Protein AF-N9M391-F1 (afdb_monomer_lite)

Sequence (349 aa):
MSNKEVAAITLYEISKCGLFKFNDSSSPVLGNTEVFLDQLLKWAKNPKRNLIDTCTYEIEDDELGERTFCYDIIKHPQTRNFLVVTWNETSSLEGKLASITGNVPVGQAKIKTKGKGKDEIIGYPSYFYIMPAENILATVTFGKTSNGTRNLKCYFKEFISKYTTYACYEKNTDTQTNELKGYKENKRSTDQPINLRAIFNFNIVRSSHQIDKLIANFKKINSVVKHNKLSVTETLKLGWPSKLSASIFDKQKPKVDGNVKFTFEYPYTPASAKELKNIIDDWEANYTGSMWDNIGFKLKGDSNTIWLNEMNARNKFDLYLDRDKQNVIDPVALFSELERISQNILSLK

Radius of gyration: 23.8 Å; chains: 1; bounding box: 62×60×68 Å

Foldseek 3Di:
DFDKFKKKKFKWFFPDFEWAAPVDRPDHPDDADLQLLVLLQCQQQPQVDWQLNQFLDDAPPPDPAWTKTFQAKDADPPQRKIKTKIWTADPDPPDQFWWWQRGHGRQPIDTARDDDDPRIGGGDMWIWIARRVRSMIMTIDGPPDDNCPVVCQVSSQSCNVDVGPFWDWDQDPVVRDTDTQAGDPDPPDPDGHDHTGGHTDIGFAFFPVVLVVCLVQLQQWFKKKFKAKDDPPDDDPPDDDPPPPDPDPDDDDDDDPDTDIDIDMDTDGDPHSVSSVVVLVVLVVVPPVDPRGWMWTDGHPDPDTHTRSVRGLMDMDIARFDQDPNRDTNSVSVNVRCVVCVVVSVNRD

Secondary structure (DSSP, 8-state):
-PEEEEEEEEEEEEEEEEEE-SS--SS-SB--HHHHHHHHHHHHT-TT-BGGGG--S---TTS----EEEEEEEE-TTT--EEEEEEEE----SSTT-EEESSSBTT---EESS--STTEEEEEEEEEEEETTTTEEEEEEETT----HHHHHHHHHHHHHHTSTTEEEEE-TTT-PEEEEEE-S-TT-SSPPB--EEEEEEEEPB-HHHHHHHHHTGGGEEEEEEEEEE-TT--------TTSSSSS--S------S-EEEEEEEE---SSHHHHHHHHHHHHHH--S-TTSEEEEEETT--SEEEGGG-BSEEEEEEEE-B-TTSPBPHHHHHHHHHHTHHHHHTT-

Structure (mmCIF, N/CA/C/O backbone):
data_AF-N9M391-F1
#
_entry.id   AF-N9M391-F1
#
loop_
_atom_site.group_PDB
_atom_site.id
_atom_site.type_symbol
_atom_site.label_atom_id
_atom_site.label_alt_id
_atom_site.label_comp_id
_atom_site.label_asym_id
_atom_site.label_entity_id
_atom_site.label_seq_id
_atom_site.pdbx_PDB_ins_code
_atom_site.Cartn_x
_atom_site.Cartn_y
_atom_site.Cartn_z
_atom_site.occupancy
_atom_site.B_iso_or_equiv
_atom_site.auth_seq_id
_atom_site.auth_comp_id
_atom_site.auth_asym_id
_atom_site.auth_atom_id
_atom_site.pdbx_PDB_model_num
ATOM 1 N N . MET A 1 1 ? -14.575 -27.379 -8.794 1.00 50.22 1 MET A N 1
ATOM 2 C CA . MET A 1 1 ? -13.454 -27.359 -9.755 1.00 50.22 1 MET A CA 1
ATOM 3 C C . MET A 1 1 ? -13.067 -25.906 -9.861 1.00 50.22 1 MET A C 1
ATOM 5 O O . MET A 1 1 ? -13.913 -25.148 -10.309 1.00 50.22 1 MET A O 1
ATOM 9 N N . SER A 1 2 ? -11.882 -25.539 -9.372 1.00 59.22 2 SER A N 1
ATOM 10 C CA . SER A 1 2 ? -11.400 -24.160 -9.404 1.00 59.22 2 SER A CA 1
ATOM 11 C C . SER A 1 2 ? -11.239 -23.683 -10.844 1.00 59.22 2 SER A C 1
ATOM 13 O O . SER A 1 2 ? -10.658 -24.387 -11.674 1.00 59.22 2 SER A O 1
ATOM 15 N N . ASN A 1 3 ? -11.761 -22.497 -11.154 1.00 74.25 3 ASN A N 1
ATOM 16 C CA . ASN A 1 3 ? -11.570 -21.885 -12.464 1.00 74.25 3 ASN A CA 1
ATOM 17 C C . ASN A 1 3 ? -10.228 -21.148 -12.535 1.00 74.25 3 ASN A C 1
ATOM 19 O O . ASN A 1 3 ? -9.696 -20.646 -11.546 1.00 74.25 3 ASN A O 1
ATOM 23 N N . LYS A 1 4 ? -9.660 -21.100 -13.738 1.00 83.44 4 LYS A N 1
ATOM 24 C CA . LYS A 1 4 ? -8.416 -20.383 -14.005 1.00 83.44 4 LYS A CA 1
ATOM 25 C C . LYS A 1 4 ? -8.719 -18.898 -14.218 1.00 83.44 4 LYS A C 1
ATOM 27 O O . LYS A 1 4 ? -9.367 -18.538 -15.197 1.00 83.44 4 LYS A O 1
ATOM 32 N N . GLU A 1 5 ? -8.211 -18.049 -13.337 1.00 87.69 5 GLU A N 1
ATOM 33 C CA . GLU A 1 5 ? -8.327 -16.592 -13.397 1.00 87.69 5 GLU A CA 1
ATOM 34 C C . GLU A 1 5 ? -6.960 -15.964 -13.681 1.00 87.69 5 GLU A C 1
ATOM 36 O O . GLU A 1 5 ? -5.956 -16.325 -13.071 1.00 87.69 5 GLU A O 1
ATOM 41 N N . VAL A 1 6 ? -6.911 -14.996 -14.596 1.00 90.50 6 VAL A N 1
ATOM 42 C CA . VAL A 1 6 ? -5.667 -14.284 -14.919 1.00 90.50 6 VAL A CA 1
ATOM 43 C C . VAL A 1 6 ? -5.614 -12.983 -14.127 1.00 90.50 6 VAL A C 1
ATOM 45 O O . VAL A 1 6 ? -6.373 -12.049 -14.401 1.00 90.50 6 VAL A O 1
ATOM 48 N N . ALA A 1 7 ? -4.686 -12.905 -13.177 1.00 92.88 7 ALA A N 1
ATOM 49 C CA . ALA A 1 7 ? -4.445 -11.722 -12.364 1.00 92.88 7 ALA A CA 1
ATOM 50 C C . ALA A 1 7 ? -3.234 -10.941 -12.883 1.00 92.88 7 ALA A C 1
ATOM 52 O O . ALA A 1 7 ? -2.170 -11.515 -13.108 1.00 92.88 7 ALA A O 1
ATOM 53 N N . ALA A 1 8 ? -3.360 -9.624 -13.039 1.00 93.69 8 ALA A N 1
ATOM 54 C CA . ALA A 1 8 ? -2.207 -8.754 -13.235 1.00 93.69 8 ALA A CA 1
ATOM 55 C C . ALA A 1 8 ? -1.685 -8.293 -11.870 1.00 93.69 8 ALA A C 1
ATOM 57 O O . ALA A 1 8 ? -2.391 -7.612 -11.127 1.00 93.69 8 ALA A O 1
ATOM 58 N N . ILE A 1 9 ? -0.437 -8.644 -11.565 1.00 95.56 9 ILE A N 1
ATOM 59 C CA . ILE A 1 9 ? 0.229 -8.297 -10.310 1.00 95.56 9 ILE A CA 1
ATOM 60 C C . ILE A 1 9 ? 1.304 -7.256 -10.600 1.00 95.56 9 ILE A C 1
ATOM 62 O O . ILE A 1 9 ? 2.122 -7.458 -11.494 1.00 95.56 9 ILE A O 1
ATOM 66 N N . THR A 1 10 ? 1.278 -6.136 -9.874 1.00 94.44 10 THR A N 1
ATOM 67 C CA . THR A 1 10 ? 2.277 -5.052 -9.977 1.00 94.44 10 THR A CA 1
ATOM 68 C C . THR A 1 10 ? 2.906 -4.804 -8.617 1.00 94.44 10 THR A C 1
ATOM 70 O O . THR A 1 10 ? 2.166 -4.624 -7.647 1.00 94.44 10 THR A O 1
ATOM 73 N N . LEU A 1 11 ? 4.238 -4.778 -8.562 1.00 95.75 11 LEU A N 1
ATOM 74 C CA . LEU A 1 11 ? 4.997 -4.551 -7.340 1.00 95.75 11 LEU A CA 1
ATOM 75 C C . LEU A 1 11 ? 5.277 -3.077 -7.071 1.00 95.75 11 LEU A C 1
ATOM 77 O O . LEU A 1 11 ? 5.613 -2.293 -7.960 1.00 95.75 11 LEU A O 1
ATOM 81 N N . TYR A 1 12 ? 5.213 -2.754 -5.790 1.00 95.19 12 TYR A N 1
ATOM 82 C CA . TYR A 1 12 ? 5.588 -1.489 -5.203 1.00 95.19 12 TYR A CA 1
ATOM 83 C C . TYR A 1 12 ? 6.479 -1.753 -3.989 1.00 95.19 12 TYR A C 1
ATOM 85 O O . TYR A 1 12 ? 6.237 -2.682 -3.222 1.00 95.19 12 TYR A O 1
ATOM 93 N N . GLU A 1 13 ? 7.494 -0.924 -3.800 1.00 95.38 13 GLU A N 1
ATOM 94 C CA . GLU A 1 13 ? 8.330 -0.916 -2.608 1.00 95.38 13 GLU A CA 1
ATOM 95 C C . GLU A 1 13 ? 7.786 0.130 -1.640 1.00 95.38 13 GLU A C 1
ATOM 97 O O . GLU A 1 13 ? 7.583 1.291 -2.005 1.00 95.38 13 GLU A O 1
ATOM 102 N N . ILE A 1 14 ? 7.535 -0.281 -0.402 1.00 96.94 14 ILE A N 1
ATOM 103 C CA . ILE A 1 14 ? 7.094 0.579 0.690 1.00 96.94 14 ILE A CA 1
ATOM 104 C C . ILE A 1 14 ? 8.308 1.366 1.174 1.00 96.94 14 ILE A C 1
ATOM 106 O O . ILE A 1 14 ? 9.059 0.929 2.040 1.00 96.94 14 ILE A O 1
ATOM 110 N N . SER A 1 15 ? 8.496 2.552 0.602 1.00 94.19 15 SER A N 1
ATOM 111 C CA . SER A 1 15 ? 9.646 3.401 0.897 1.00 94.19 15 SER A CA 1
ATOM 112 C C . SER A 1 15 ? 9.568 4.061 2.273 1.00 94.19 15 SER A C 1
ATOM 114 O O . SER A 1 15 ? 10.607 4.316 2.877 1.00 94.19 15 SER A O 1
ATOM 116 N N . LYS A 1 16 ? 8.361 4.356 2.785 1.00 95.88 16 LYS A N 1
ATOM 117 C CA . LYS A 1 16 ? 8.151 4.888 4.147 1.00 95.88 16 LYS A CA 1
ATOM 118 C C . LYS A 1 16 ? 6.813 4.431 4.719 1.00 95.88 16 LYS A C 1
ATOM 120 O O . LYS A 1 16 ? 5.780 4.637 4.089 1.00 95.88 16 LYS A O 1
ATOM 125 N N . CYS A 1 17 ? 6.809 3.913 5.944 1.00 97.75 17 CYS A N 1
ATOM 126 C CA . CYS A 1 17 ? 5.591 3.633 6.706 1.00 97.75 17 CYS A CA 1
ATOM 127 C C . CYS A 1 17 ? 5.854 3.864 8.195 1.00 97.75 17 CYS A C 1
ATOM 129 O O . CYS A 1 17 ? 6.718 3.204 8.768 1.00 97.75 17 CYS A O 1
ATOM 131 N N . GLY A 1 18 ? 5.160 4.817 8.817 1.00 97.44 18 GLY A N 1
ATOM 132 C CA . GLY A 1 18 ? 5.572 5.282 10.139 1.00 97.44 18 GLY A CA 1
ATOM 133 C C . GLY A 1 18 ? 4.912 6.561 10.633 1.00 97.44 18 GLY A C 1
ATOM 134 O O . GLY A 1 18 ? 4.315 7.312 9.858 1.00 97.44 18 GLY A O 1
ATOM 135 N N . LEU A 1 19 ? 5.124 6.850 11.916 1.00 97.88 19 LEU A N 1
ATOM 136 C CA . LEU A 1 19 ? 4.993 8.191 12.480 1.00 97.88 19 LEU A CA 1
ATOM 137 C C . LEU A 1 19 ? 6.377 8.843 12.548 1.00 97.88 19 LEU A C 1
ATOM 139 O O . LEU A 1 19 ? 7.275 8.346 13.225 1.00 97.88 19 LEU A O 1
ATOM 143 N N . PHE A 1 20 ? 6.550 9.955 11.844 1.00 97.38 20 PHE A N 1
ATOM 144 C CA . PHE A 1 20 ? 7.831 10.638 11.664 1.00 97.38 20 PHE A CA 1
ATOM 145 C C . PHE A 1 20 ? 7.818 12.018 12.312 1.00 97.38 20 PHE A C 1
ATOM 147 O O . PHE A 1 20 ? 6.759 12.615 12.509 1.00 97.38 20 PHE A O 1
ATOM 154 N N . LYS A 1 21 ? 9.002 12.573 12.578 1.00 95.31 21 LYS A N 1
ATOM 155 C CA . LYS A 1 21 ? 9.116 13.993 12.924 1.00 95.31 21 LYS A CA 1
ATOM 156 C C . LYS A 1 21 ? 8.738 14.846 11.706 1.00 95.31 21 LYS A C 1
ATOM 158 O O . LYS A 1 21 ? 8.865 14.426 10.555 1.00 95.31 21 LYS A O 1
ATOM 163 N N . PHE A 1 22 ? 8.284 16.074 11.943 1.00 88.75 22 PHE A N 1
ATOM 164 C CA . PHE A 1 22 ? 7.938 16.992 10.850 1.00 88.75 22 PHE A CA 1
ATOM 165 C C . PHE A 1 22 ? 9.159 17.377 10.004 1.00 88.75 22 PHE A C 1
ATOM 167 O O . PHE A 1 22 ? 9.073 17.380 8.777 1.00 88.75 22 PHE A O 1
ATOM 174 N N . ASN A 1 23 ? 10.299 17.603 10.661 1.00 88.38 23 ASN A N 1
ATOM 175 C CA . ASN A 1 23 ? 11.538 18.068 10.027 1.00 88.38 23 ASN A CA 1
ATOM 176 C C . ASN A 1 23 ? 12.517 16.935 9.680 1.00 88.38 23 ASN A C 1
ATOM 178 O O . ASN A 1 23 ? 13.577 17.197 9.125 1.00 88.38 23 ASN A O 1
ATOM 182 N N . ASP A 1 24 ? 12.185 15.687 10.015 1.00 89.94 24 ASP A N 1
ATOM 183 C CA . ASP A 1 24 ? 13.035 14.531 9.741 1.00 89.94 24 ASP A CA 1
ATOM 184 C C . ASP A 1 24 ? 12.171 13.332 9.360 1.00 89.94 24 ASP A C 1
ATOM 186 O O . ASP A 1 24 ? 11.269 12.914 10.084 1.00 89.94 24 ASP A O 1
ATOM 190 N N . SER A 1 25 ? 12.427 12.798 8.172 1.00 87.94 25 SER A N 1
ATOM 191 C CA . SER A 1 25 ? 11.729 11.631 7.638 1.00 87.94 25 SER A CA 1
ATOM 192 C C . SER A 1 25 ? 12.700 10.556 7.164 1.00 87.94 25 SER A C 1
ATOM 194 O O . SER A 1 25 ? 12.378 9.825 6.225 1.00 87.94 25 SER A O 1
ATOM 196 N N . SER A 1 26 ? 13.892 10.509 7.765 1.00 88.88 26 SER A N 1
ATOM 197 C CA . SER A 1 26 ? 14.897 9.466 7.550 1.00 88.88 26 SER A CA 1
ATOM 198 C C . SER A 1 26 ? 14.449 8.126 8.138 1.00 88.88 26 SER A C 1
ATOM 200 O O . SER A 1 26 ? 14.541 7.103 7.469 1.00 88.88 26 SER A O 1
ATOM 202 N N . SER A 1 27 ? 13.892 8.143 9.351 1.00 92.81 27 SER A N 1
ATOM 203 C CA . SER A 1 27 ? 13.416 6.957 10.066 1.00 92.81 27 SER A CA 1
ATOM 204 C C . SER A 1 27 ? 12.153 7.257 10.882 1.00 92.81 27 SER A C 1
ATOM 206 O O . SER A 1 27 ? 11.969 8.390 11.344 1.00 92.81 27 SER A O 1
ATOM 208 N N . PRO A 1 28 ? 11.234 6.283 11.018 1.00 96.19 28 PRO A N 1
ATOM 209 C CA . PRO A 1 28 ? 10.038 6.467 11.824 1.00 96.19 28 PRO A CA 1
ATOM 210 C C . PRO A 1 28 ? 10.402 6.495 13.309 1.00 96.19 28 PRO A C 1
ATOM 212 O O . PRO A 1 28 ? 11.216 5.705 13.775 1.00 96.19 28 PRO A O 1
ATOM 215 N N . VAL A 1 29 ? 9.764 7.393 14.056 1.00 96.50 29 VAL A N 1
ATOM 216 C CA . VAL A 1 29 ? 9.872 7.436 15.520 1.00 96.50 29 VAL A CA 1
ATOM 217 C C . VAL A 1 29 ? 9.021 6.333 16.140 1.00 96.50 29 VAL A C 1
ATOM 219 O O . VAL A 1 29 ? 9.455 5.703 17.094 1.00 96.50 29 VAL A O 1
ATOM 222 N N . LEU A 1 30 ? 7.817 6.099 15.601 1.00 96.50 30 LEU A N 1
ATOM 223 C CA . LEU A 1 30 ? 6.899 5.069 16.089 1.00 96.50 30 LEU A CA 1
ATOM 224 C C . LEU A 1 30 ? 6.318 4.241 14.944 1.00 96.50 30 LEU A C 1
ATOM 226 O O . LEU A 1 30 ? 5.858 4.779 13.930 1.00 96.50 30 LEU A O 1
ATOM 230 N N . GLY A 1 31 ? 6.255 2.933 15.189 1.00 96.31 31 GLY A N 1
ATOM 231 C CA . GLY A 1 31 ? 5.634 1.949 14.314 1.00 96.31 31 GLY A CA 1
ATOM 232 C C . GLY A 1 31 ? 6.388 1.697 13.008 1.00 96.31 31 GLY A C 1
ATOM 233 O O . GLY A 1 31 ? 7.324 2.395 12.629 1.00 96.31 31 GLY A O 1
ATOM 234 N N . ASN A 1 32 ? 5.943 0.659 12.315 1.00 96.75 32 ASN A N 1
ATOM 235 C CA . ASN A 1 32 ? 6.395 0.263 10.989 1.00 96.75 32 ASN A CA 1
ATOM 236 C C . ASN A 1 32 ? 5.214 -0.378 10.238 1.00 96.75 32 ASN A C 1
ATOM 238 O O . ASN A 1 32 ? 4.1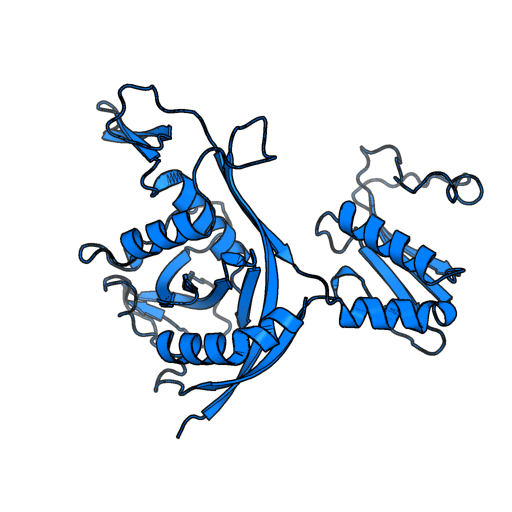01 -0.450 10.771 1.00 96.75 32 ASN A O 1
ATOM 242 N N . THR A 1 33 ? 5.447 -0.848 9.013 1.00 97.88 33 THR A N 1
ATOM 243 C CA . THR A 1 33 ? 4.420 -1.485 8.175 1.00 97.88 33 THR A CA 1
ATOM 244 C C . THR A 1 33 ? 3.687 -2.621 8.891 1.00 97.88 33 THR A C 1
ATOM 246 O O . THR A 1 33 ? 2.460 -2.589 8.965 1.00 97.88 33 THR A O 1
ATOM 249 N N . GLU A 1 34 ? 4.403 -3.601 9.456 1.00 97.81 34 GLU A N 1
ATOM 250 C CA . GLU A 1 34 ? 3.765 -4.753 10.109 1.00 97.81 34 GLU A CA 1
ATOM 251 C C . GLU A 1 34 ? 2.938 -4.321 11.326 1.00 97.81 34 GLU A C 1
ATOM 253 O O . GLU A 1 34 ? 1.788 -4.736 11.470 1.00 97.81 34 GLU A O 1
ATOM 258 N N . VAL A 1 35 ? 3.492 -3.447 12.172 1.00 97.75 35 VAL A N 1
ATOM 259 C CA . VAL A 1 35 ? 2.820 -2.957 13.382 1.00 97.75 35 VAL A CA 1
ATOM 260 C C . VAL A 1 35 ? 1.507 -2.259 13.035 1.00 97.75 35 VAL A C 1
ATOM 262 O O . VAL A 1 35 ? 0.486 -2.519 13.674 1.00 97.75 35 VAL A O 1
ATOM 265 N N . PHE A 1 36 ? 1.498 -1.389 12.022 1.00 98.50 36 PHE A N 1
ATOM 266 C CA . PHE A 1 36 ? 0.272 -0.692 11.633 1.00 98.50 36 PHE A CA 1
ATOM 267 C C . PHE A 1 36 ? -0.732 -1.601 10.929 1.00 98.50 36 PHE A C 1
ATOM 269 O O . PHE A 1 36 ? -1.930 -1.410 11.126 1.00 98.50 36 PHE A O 1
ATOM 276 N N . LEU A 1 37 ? -0.290 -2.617 10.183 1.00 98.56 37 LEU A N 1
ATOM 277 C CA . LEU A 1 37 ? -1.195 -3.625 9.623 1.00 98.56 37 LEU A CA 1
ATOM 278 C C . LEU A 1 37 ? -1.830 -4.495 10.715 1.00 98.56 37 LEU A C 1
ATOM 280 O O . LEU A 1 37 ? -3.025 -4.775 10.651 1.00 98.56 37 LEU A O 1
ATOM 284 N N . ASP A 1 38 ? -1.082 -4.854 11.761 1.00 98.44 38 ASP A N 1
ATOM 285 C CA . ASP A 1 38 ? -1.629 -5.559 12.927 1.00 98.44 38 ASP A CA 1
ATOM 286 C C . ASP A 1 38 ? -2.659 -4.712 13.681 1.00 98.44 38 ASP A C 1
ATOM 288 O O . ASP A 1 38 ? -3.693 -5.220 14.126 1.00 98.44 38 ASP A O 1
ATOM 292 N N . GLN A 1 39 ? -2.399 -3.411 13.824 1.00 98.19 39 GLN A N 1
ATOM 293 C CA . GLN A 1 39 ? -3.364 -2.486 14.414 1.00 98.19 39 GLN A CA 1
ATOM 294 C C . GLN A 1 39 ? -4.597 -2.312 13.522 1.00 98.19 39 GLN A C 1
ATOM 296 O O . GLN A 1 39 ? -5.711 -2.333 14.045 1.00 98.19 39 GLN A O 1
ATOM 301 N N . LEU A 1 40 ? -4.422 -2.197 12.200 1.00 98.50 40 LEU A N 1
ATOM 302 C CA . LEU A 1 40 ? -5.522 -2.101 11.238 1.00 98.50 40 LEU A CA 1
ATOM 303 C C . LEU A 1 40 ? -6.401 -3.348 11.289 1.00 98.50 40 LEU A C 1
ATOM 305 O O . LEU A 1 40 ? -7.617 -3.221 11.390 1.00 98.50 40 LEU A O 1
ATOM 309 N N . LEU A 1 41 ? -5.795 -4.539 11.302 1.00 98.25 41 LEU A N 1
ATOM 310 C CA . LEU A 1 41 ? -6.500 -5.813 11.424 1.00 98.25 41 LEU A CA 1
ATOM 311 C C . LEU A 1 41 ? -7.379 -5.835 12.678 1.00 98.25 41 LEU A C 1
ATOM 313 O O . LEU A 1 41 ? -8.577 -6.098 12.588 1.00 98.25 41 LEU A O 1
ATOM 317 N N . LYS A 1 42 ? -6.810 -5.497 13.842 1.00 97.88 42 LYS A N 1
ATOM 318 C CA . LYS A 1 42 ? -7.547 -5.453 15.117 1.00 97.88 42 LYS A CA 1
ATOM 319 C C . LYS A 1 42 ? -8.650 -4.393 15.127 1.00 97.88 42 LYS A C 1
ATOM 321 O O . LYS A 1 42 ? -9.723 -4.631 15.676 1.00 97.88 42 LYS A O 1
ATOM 326 N N . TRP A 1 43 ? -8.386 -3.222 14.554 1.00 97.69 43 T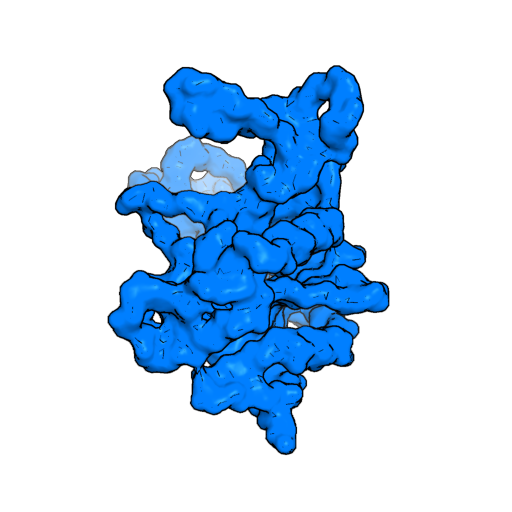RP A N 1
ATOM 327 C CA . TRP A 1 43 ? -9.334 -2.112 14.514 1.00 97.69 43 TRP A CA 1
ATOM 328 C C . TRP A 1 43 ? -10.514 -2.385 13.573 1.00 97.69 43 TRP A C 1
ATOM 330 O O . TRP A 1 43 ? -11.661 -2.145 13.959 1.00 97.69 43 TRP A O 1
ATOM 340 N N . ALA A 1 44 ? -10.240 -2.916 12.378 1.00 96.88 44 ALA A N 1
ATOM 341 C CA . ALA A 1 44 ? -11.239 -3.208 11.354 1.00 96.88 44 ALA A CA 1
ATOM 342 C C . ALA A 1 44 ? -12.099 -4.423 11.730 1.00 96.88 44 ALA A C 1
ATOM 344 O O . ALA A 1 44 ? -13.316 -4.378 11.587 1.00 96.88 44 ALA A O 1
ATOM 345 N N . LYS A 1 45 ? -11.494 -5.486 12.280 1.00 96.00 45 LYS A N 1
ATOM 346 C CA . LYS A 1 45 ? -12.199 -6.710 12.710 1.00 96.00 45 LYS A CA 1
ATOM 347 C C . LYS A 1 45 ? -12.838 -6.605 14.100 1.00 96.00 45 LYS A C 1
ATOM 349 O O . LYS A 1 45 ? -13.222 -7.623 14.674 1.00 96.00 45 LYS A O 1
ATOM 354 N N . ASN A 1 46 ? -12.951 -5.405 14.672 1.00 95.12 46 ASN A N 1
ATOM 355 C CA . ASN A 1 46 ? -13.640 -5.225 15.946 1.00 95.12 46 ASN A CA 1
ATOM 356 C C . ASN A 1 46 ? -15.125 -5.630 15.797 1.00 95.12 46 ASN A C 1
ATOM 358 O O . ASN A 1 46 ? -15.807 -5.040 14.963 1.00 95.12 46 ASN A O 1
ATOM 362 N N . PRO A 1 47 ? -15.664 -6.561 16.611 1.00 90.44 47 PRO A N 1
ATOM 363 C CA . PRO A 1 47 ? -17.045 -7.040 16.472 1.00 90.44 47 PRO A CA 1
ATOM 364 C C . PRO A 1 47 ? -18.131 -5.963 16.594 1.00 90.44 47 PRO A C 1
ATOM 366 O O . PRO A 1 47 ? -19.269 -6.198 16.205 1.00 90.44 47 PRO A O 1
ATOM 369 N N . LYS A 1 48 ? -17.803 -4.797 17.165 1.00 92.44 48 LYS A N 1
ATOM 370 C CA . LYS A 1 48 ? -18.717 -3.653 17.303 1.00 92.44 48 LYS A CA 1
ATOM 371 C C . LYS A 1 48 ? -18.659 -2.681 16.121 1.00 92.44 48 LYS A C 1
ATOM 373 O O . LYS A 1 48 ? -19.332 -1.658 16.168 1.00 92.44 48 LYS A O 1
ATOM 378 N N . ARG A 1 49 ? -17.809 -2.938 15.124 1.00 92.81 49 ARG A N 1
ATOM 379 C CA . ARG A 1 49 ? -17.585 -2.059 13.974 1.00 92.81 49 ARG A CA 1
ATOM 380 C C . ARG A 1 49 ? -18.165 -2.695 12.719 1.00 92.81 49 ARG A C 1
ATOM 382 O O . ARG A 1 49 ? -17.825 -3.831 12.388 1.00 92.81 49 ARG A O 1
ATOM 389 N N . ASN A 1 50 ? -18.978 -1.933 11.999 1.00 94.81 50 ASN A N 1
ATOM 390 C CA . ASN A 1 50 ? -19.448 -2.328 10.682 1.00 94.81 50 ASN A CA 1
ATOM 391 C C . ASN A 1 50 ? -18.537 -1.759 9.593 1.00 94.81 50 ASN A C 1
ATOM 393 O O . ASN A 1 50 ? -17.765 -0.829 9.823 1.00 94.81 50 ASN A O 1
ATOM 397 N N . LEU A 1 51 ? -18.618 -2.325 8.392 1.00 94.31 51 LEU A N 1
ATOM 398 C CA . LEU A 1 51 ? -17.795 -1.932 7.253 1.00 94.31 51 LEU A CA 1
ATOM 399 C C . LEU A 1 51 ? -17.928 -0.437 6.940 1.00 94.31 51 LEU A C 1
ATOM 401 O O . LEU A 1 51 ? -16.919 0.213 6.678 1.00 94.31 51 LEU A O 1
ATOM 405 N N . ILE A 1 52 ? -19.136 0.128 7.014 1.00 93.06 52 ILE A N 1
ATOM 406 C CA . ILE A 1 52 ? -19.368 1.562 6.771 1.00 93.06 52 ILE A CA 1
ATOM 407 C C . ILE A 1 52 ? -18.578 2.462 7.740 1.00 93.06 52 ILE A C 1
ATOM 409 O O . ILE A 1 52 ? -18.104 3.524 7.348 1.00 93.06 52 ILE A O 1
ATOM 413 N N . ASP A 1 53 ? -18.324 1.992 8.964 1.00 94.12 53 ASP A N 1
ATOM 414 C CA . ASP A 1 53 ? -17.578 2.717 10.001 1.00 94.12 53 ASP A CA 1
ATOM 415 C C . ASP A 1 53 ? -16.054 2.577 9.847 1.00 94.12 53 ASP A C 1
ATOM 417 O O . ASP A 1 53 ? -15.290 2.933 10.753 1.00 94.12 53 ASP A O 1
ATOM 421 N N . THR A 1 54 ? -15.591 1.970 8.751 1.00 96.31 54 THR A N 1
ATOM 422 C CA . THR A 1 54 ? -14.161 1.776 8.479 1.00 96.31 54 THR A CA 1
ATOM 423 C C . THR A 1 54 ? -13.571 2.842 7.571 1.00 96.31 54 THR A C 1
ATOM 425 O O . THR A 1 54 ? -12.384 2.748 7.269 1.00 96.31 54 THR A O 1
ATOM 428 N N . CYS A 1 55 ? -14.348 3.842 7.146 1.00 95.06 55 CYS A N 1
ATOM 429 C CA . CYS A 1 55 ? -13.798 4.988 6.431 1.00 95.06 55 CYS A CA 1
ATOM 430 C C . CYS A 1 55 ? -12.918 5.821 7.371 1.00 95.06 55 CYS A C 1
ATOM 432 O O . CYS A 1 55 ? -13.316 6.123 8.495 1.00 95.06 55 CYS A O 1
ATOM 434 N N . THR A 1 56 ? -11.701 6.151 6.937 1.00 93.31 56 THR A N 1
ATOM 435 C CA . THR A 1 56 ? -10.687 6.803 7.789 1.00 93.31 56 THR A CA 1
ATOM 436 C C . THR A 1 56 ? -10.548 8.301 7.532 1.00 93.31 56 THR A C 1
ATOM 438 O O . THR A 1 56 ? -9.831 8.997 8.258 1.00 93.31 56 THR A O 1
ATOM 441 N N . TYR A 1 57 ? -11.238 8.804 6.515 1.00 88.94 57 TYR A N 1
ATOM 442 C CA . TYR A 1 57 ? -11.228 10.196 6.102 1.00 88.94 57 TYR A CA 1
ATOM 443 C C . TYR A 1 57 ? -12.614 10.612 5.624 1.00 88.94 57 TYR A C 1
ATOM 445 O O . TYR A 1 57 ? -13.407 9.785 5.179 1.00 88.94 57 TYR A O 1
ATOM 453 N N . GLU A 1 58 ? -12.886 11.900 5.748 1.00 81.12 58 GLU A N 1
ATOM 454 C CA . GLU A 1 58 ? -14.045 12.542 5.146 1.00 81.12 58 GLU A CA 1
ATOM 455 C C . GLU A 1 58 ? -13.612 13.146 3.808 1.00 81.12 58 GLU A C 1
ATOM 457 O O . GLU A 1 58 ? -12.426 13.419 3.610 1.00 81.12 58 GLU A O 1
ATOM 462 N N . ILE A 1 59 ? -14.550 13.276 2.878 1.00 75.12 59 ILE A N 1
ATOM 463 C CA . ILE A 1 59 ? -14.334 13.959 1.601 1.00 75.12 59 ILE A CA 1
ATOM 464 C C . ILE A 1 59 ? -15.082 15.275 1.733 1.00 75.12 59 ILE A C 1
ATOM 466 O O . ILE A 1 59 ? -16.281 15.251 2.011 1.00 75.12 59 ILE A O 1
ATOM 470 N N . GLU A 1 60 ? -14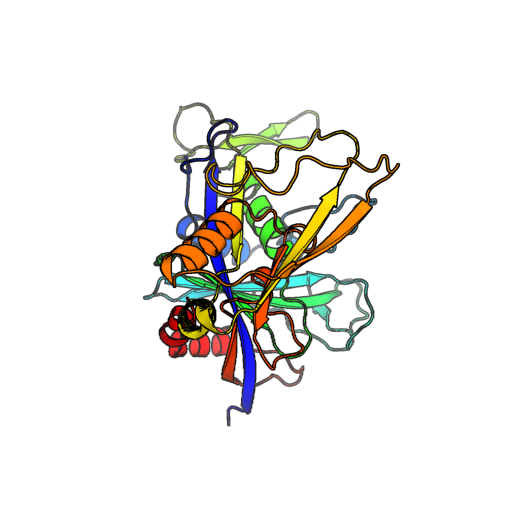.373 16.392 1.610 1.00 63.47 60 GLU A N 1
ATOM 471 C CA . GLU A 1 60 ? -15.007 17.711 1.582 1.00 63.47 60 GLU A CA 1
ATOM 472 C C . GLU A 1 60 ? -15.801 17.874 0.274 1.00 63.47 60 GLU A C 1
ATOM 474 O O . GLU A 1 60 ? -15.454 17.274 -0.745 1.00 63.47 60 GLU A O 1
ATOM 479 N N . ASP A 1 61 ? -16.887 18.656 0.300 1.00 50.50 61 ASP A N 1
ATOM 480 C CA . ASP A 1 61 ? -17.860 18.767 -0.805 1.00 50.50 61 ASP A CA 1
ATOM 481 C C . ASP A 1 61 ? -17.246 19.230 -2.151 1.00 50.50 61 ASP A C 1
ATOM 483 O O . ASP A 1 61 ? -17.869 19.071 -3.204 1.00 50.50 61 ASP A O 1
ATOM 487 N N . ASP A 1 62 ? -16.034 19.797 -2.142 1.00 51.34 62 ASP A N 1
ATOM 488 C CA . ASP A 1 62 ? -15.285 20.263 -3.316 1.00 51.34 62 ASP A CA 1
ATOM 489 C C . ASP A 1 62 ? -14.130 19.332 -3.748 1.00 51.34 62 ASP A C 1
ATOM 491 O O . ASP A 1 62 ? -13.541 19.525 -4.820 1.00 51.34 62 ASP A O 1
ATOM 495 N N . GLU A 1 63 ? -13.826 18.285 -2.975 1.00 53.09 63 GLU A N 1
ATOM 496 C CA . GLU A 1 63 ? -12.807 17.305 -3.323 1.00 53.09 63 GLU A CA 1
ATOM 497 C C . GLU A 1 63 ? -13.377 16.218 -4.247 1.00 53.09 63 GLU A C 1
ATOM 499 O O . GLU A 1 63 ? -14.297 15.472 -3.917 1.00 53.09 63 GLU A O 1
ATOM 504 N N . LEU A 1 64 ? -12.750 16.049 -5.417 1.00 48.56 64 LEU A N 1
ATOM 505 C CA . LEU A 1 64 ? -12.937 14.867 -6.263 1.00 48.56 64 LEU A CA 1
ATOM 506 C C . LEU A 1 64 ? -12.322 13.645 -5.557 1.00 48.56 64 LEU A C 1
ATOM 508 O O . LEU A 1 64 ? -11.170 13.265 -5.800 1.00 48.56 64 LEU A O 1
ATOM 512 N N . GLY A 1 65 ? -13.082 13.046 -4.650 1.00 58.91 65 GLY A N 1
ATOM 513 C CA . GLY A 1 65 ? -12.718 11.855 -3.900 1.00 58.91 65 GLY A CA 1
ATOM 514 C C . GLY A 1 65 ? -13.922 10.943 -3.718 1.00 58.91 65 GLY A C 1
ATOM 515 O O . GLY A 1 65 ? -15.057 11.395 -3.660 1.00 58.91 65 GLY A O 1
ATOM 516 N N . GLU A 1 66 ? -13.675 9.640 -3.635 1.00 80.06 66 GLU A N 1
ATOM 517 C CA . GLU A 1 66 ? -14.703 8.646 -3.314 1.00 80.06 66 GLU A CA 1
ATOM 518 C C . GLU A 1 66 ? -14.244 7.883 -2.061 1.00 80.06 66 GLU A C 1
ATOM 520 O O . GLU A 1 66 ? -13.033 7.709 -1.835 1.00 80.06 66 GLU A O 1
ATOM 525 N N . ARG A 1 67 ? -15.182 7.517 -1.175 1.00 90.69 67 ARG A N 1
ATOM 526 C CA . ARG A 1 67 ? -14.836 6.941 0.134 1.00 90.69 67 ARG A CA 1
ATOM 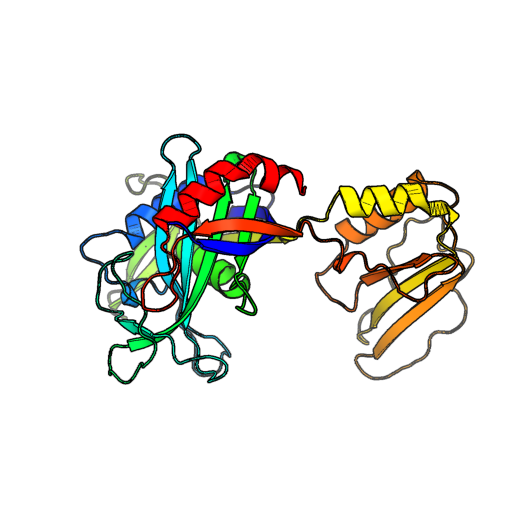527 C C . ARG A 1 67 ? -14.168 5.587 -0.042 1.00 90.69 67 ARG A C 1
ATOM 529 O O . ARG A 1 67 ? -14.457 4.832 -0.968 1.00 90.69 67 ARG A O 1
ATOM 536 N N . THR A 1 68 ? -13.286 5.259 0.892 1.00 93.94 68 THR A N 1
ATOM 537 C CA . THR A 1 68 ? -12.619 3.956 0.930 1.00 93.94 68 THR A CA 1
ATOM 538 C C . THR A 1 68 ? -12.939 3.260 2.240 1.00 93.94 68 THR A C 1
ATOM 540 O O . THR A 1 68 ? -12.805 3.856 3.309 1.00 93.94 68 THR A O 1
ATOM 543 N N . PHE A 1 69 ? -13.327 1.992 2.154 1.00 95.69 69 PHE A N 1
ATOM 544 C CA . PHE A 1 69 ? -13.680 1.151 3.297 1.00 95.69 69 PHE A CA 1
ATOM 545 C C . PHE A 1 69 ? -12.800 -0.102 3.326 1.00 95.69 69 PHE A C 1
ATOM 547 O O . PHE A 1 69 ? -12.376 -0.591 2.277 1.00 95.69 69 PHE A O 1
ATOM 554 N N . CYS A 1 70 ? -12.545 -0.661 4.509 1.00 97.00 70 CYS A N 1
ATOM 555 C CA . CYS A 1 70 ? -11.909 -1.972 4.637 1.00 97.00 70 CYS A CA 1
ATOM 556 C C . CYS A 1 70 ? -12.958 -3.057 4.383 1.00 97.00 70 CYS A C 1
ATOM 558 O O . CYS A 1 70 ? -13.814 -3.320 5.227 1.00 97.00 70 CYS A O 1
ATOM 560 N N . TYR A 1 71 ? -12.894 -3.676 3.203 1.00 95.38 71 TYR A N 1
ATOM 561 C CA . TYR A 1 71 ? -13.755 -4.800 2.850 1.00 95.38 71 TYR A CA 1
ATOM 562 C C . TYR A 1 71 ? -13.337 -6.054 3.609 1.00 95.38 71 TYR A C 1
ATOM 564 O O . TYR A 1 71 ? -14.172 -6.716 4.224 1.00 95.38 71 TYR A O 1
ATOM 572 N N . ASP A 1 72 ? -12.037 -6.349 3.596 1.00 96.12 72 ASP A N 1
ATOM 573 C CA . ASP A 1 72 ? -11.452 -7.431 4.371 1.00 96.12 72 ASP A CA 1
ATOM 574 C C . ASP A 1 72 ? -9.971 -7.172 4.669 1.00 96.12 72 ASP A C 1
ATOM 576 O O . ASP A 1 72 ? -9.297 -6.397 3.986 1.00 96.12 72 ASP A O 1
ATOM 580 N N . ILE A 1 73 ? -9.459 -7.837 5.697 1.00 97.94 73 ILE A N 1
ATOM 581 C CA . ILE A 1 73 ? -8.038 -7.888 6.013 1.00 97.94 73 ILE A CA 1
ATOM 582 C C . ILE A 1 73 ? -7.719 -9.239 6.648 1.00 97.94 73 ILE A C 1
ATOM 584 O O . ILE A 1 73 ? -8.339 -9.646 7.634 1.00 97.94 73 ILE A O 1
ATOM 588 N N . ILE A 1 74 ? -6.747 -9.933 6.064 1.00 97.62 74 ILE A N 1
ATOM 589 C CA . ILE A 1 74 ? -6.330 -11.279 6.455 1.00 97.62 74 ILE A CA 1
ATOM 590 C C . ILE A 1 74 ? -4.820 -11.259 6.666 1.00 97.62 74 ILE A C 1
ATOM 592 O O . ILE A 1 74 ? -4.097 -10.653 5.879 1.00 97.62 74 ILE A O 1
ATOM 596 N N . LYS A 1 75 ? -4.348 -11.920 7.725 1.00 98.19 75 LYS A N 1
ATOM 597 C CA . LYS A 1 75 ? -2.925 -12.089 8.028 1.00 98.19 75 LYS A CA 1
ATOM 598 C C . LYS A 1 75 ? -2.542 -13.558 7.959 1.00 98.19 75 LYS A C 1
ATOM 600 O O . LYS A 1 75 ? -3.218 -14.390 8.565 1.00 98.19 75 LYS A O 1
ATOM 605 N N . HIS A 1 76 ? -1.440 -13.872 7.285 1.00 97.19 76 HIS A N 1
ATOM 606 C CA . HIS A 1 76 ? -0.903 -15.226 7.288 1.00 97.19 76 HIS A CA 1
ATOM 607 C C . HIS A 1 76 ? -0.120 -15.464 8.592 1.00 97.19 76 HIS A C 1
ATOM 609 O O . HIS A 1 76 ? 0.727 -14.644 8.962 1.00 97.19 76 HIS A O 1
ATOM 615 N N . PRO A 1 77 ? -0.382 -16.558 9.329 1.00 93.56 77 PRO A N 1
ATOM 616 C CA . PRO A 1 77 ? 0.180 -16.753 10.665 1.00 93.56 77 PRO A CA 1
ATOM 617 C C . PRO A 1 77 ? 1.705 -16.923 10.670 1.00 93.56 77 PRO A C 1
ATOM 619 O O . PRO A 1 77 ? 2.346 -16.494 11.627 1.00 93.56 77 PRO A O 1
ATOM 622 N N . GLN A 1 78 ? 2.276 -17.524 9.620 1.00 93.38 78 GLN A N 1
ATOM 623 C CA . GLN A 1 78 ? 3.704 -17.865 9.556 1.00 93.38 78 GLN A CA 1
ATOM 624 C C . GLN A 1 78 ? 4.532 -16.792 8.847 1.00 93.38 78 GLN A C 1
ATOM 626 O O . GLN A 1 78 ? 5.481 -16.270 9.419 1.00 93.38 78 GLN A O 1
ATOM 631 N N . THR A 1 79 ? 4.154 -16.437 7.618 1.00 94.81 79 THR A N 1
ATOM 632 C CA . THR A 1 79 ? 4.875 -15.442 6.799 1.00 94.81 79 THR A CA 1
ATOM 633 C C . THR A 1 79 ? 4.629 -14.014 7.269 1.00 94.81 79 THR A C 1
ATOM 635 O O . THR A 1 79 ? 5.390 -13.122 6.925 1.00 94.81 79 THR A O 1
ATOM 638 N N . ARG A 1 80 ? 3.581 -13.788 8.079 1.00 97.31 80 ARG A N 1
ATOM 639 C CA . ARG A 1 80 ? 3.170 -12.462 8.573 1.00 97.31 80 ARG A CA 1
ATOM 640 C C . ARG A 1 80 ? 2.771 -11.490 7.457 1.00 97.31 80 ARG A C 1
ATOM 642 O O . ARG A 1 80 ? 2.580 -10.307 7.733 1.00 97.31 80 ARG A O 1
ATOM 649 N N . ASN A 1 81 ? 2.573 -11.996 6.244 1.00 98.38 81 ASN A N 1
ATOM 650 C CA . ASN A 1 81 ? 2.017 -11.264 5.117 1.00 98.38 81 ASN A CA 1
ATOM 651 C C . ASN A 1 81 ? 0.543 -10.946 5.345 1.00 98.38 81 ASN A C 1
ATOM 653 O O . ASN A 1 81 ? -0.135 -11.578 6.163 1.00 98.38 81 ASN A O 1
ATOM 657 N N . PHE A 1 82 ? 0.042 -9.979 4.588 1.00 98.69 82 PHE A N 1
ATOM 658 C CA . PHE A 1 82 ? -1.337 -9.535 4.663 1.00 98.69 82 PHE A CA 1
ATOM 659 C C . PHE A 1 82 ? -1.975 -9.488 3.282 1.00 98.69 82 PHE A C 1
ATOM 661 O O . PHE A 1 82 ? -1.361 -9.035 2.319 1.00 98.69 82 PHE A O 1
ATOM 668 N N . LEU A 1 83 ? -3.248 -9.859 3.211 1.00 98.44 83 LEU A N 1
ATOM 669 C CA . LEU A 1 83 ? -4.136 -9.394 2.156 1.00 98.44 83 LEU A CA 1
ATOM 670 C C . LEU A 1 83 ? -5.027 -8.305 2.745 1.00 98.44 83 LEU A C 1
ATOM 672 O O . LEU A 1 83 ? -5.793 -8.565 3.670 1.00 98.44 83 LEU A O 1
ATOM 676 N N . VAL A 1 84 ? -4.935 -7.097 2.198 1.00 98.25 84 VAL A N 1
ATOM 677 C CA . VAL A 1 84 ? -5.859 -5.997 2.476 1.00 98.25 84 VAL A CA 1
ATOM 678 C C . VAL A 1 84 ? -6.763 -5.834 1.266 1.00 98.25 84 VAL A C 1
ATOM 680 O O . VAL A 1 84 ? -6.287 -5.661 0.144 1.00 98.25 84 VAL A O 1
ATOM 683 N N . VAL A 1 85 ? -8.071 -5.881 1.493 1.00 96.38 85 VAL A N 1
ATOM 684 C CA . VAL A 1 85 ? -9.080 -5.639 0.465 1.00 96.38 85 VAL A CA 1
ATOM 685 C C . VAL A 1 85 ? -9.826 -4.368 0.828 1.00 96.38 85 VAL A C 1
ATOM 687 O O . VAL A 1 85 ? -10.434 -4.282 1.897 1.00 96.38 85 VAL A O 1
ATOM 690 N N . THR A 1 86 ? -9.787 -3.373 -0.054 1.00 95.44 86 THR A N 1
ATOM 691 C CA . THR A 1 86 ? -10.595 -2.161 0.101 1.00 95.44 86 THR A CA 1
ATOM 692 C C . THR A 1 86 ? -11.829 -2.233 -0.777 1.00 95.44 86 THR A C 1
ATOM 694 O O . THR A 1 86 ? -11.794 -2.814 -1.860 1.00 95.44 86 THR A O 1
ATOM 697 N N . TRP A 1 87 ? -12.918 -1.627 -0.316 1.00 93.62 87 TRP A N 1
ATOM 698 C CA . TRP A 1 87 ? -14.038 -1.246 -1.164 1.00 93.62 87 TRP A CA 1
ATOM 699 C C . TRP A 1 87 ? -13.916 0.242 -1.458 1.00 93.62 87 TRP A C 1
ATOM 701 O O . TRP A 1 87 ? -13.999 1.058 -0.537 1.00 93.62 87 TRP A O 1
ATOM 711 N N . ASN A 1 88 ? -13.683 0.584 -2.719 1.00 90.81 88 ASN A N 1
ATOM 712 C CA . ASN A 1 88 ? -13.602 1.970 -3.154 1.00 90.81 88 ASN A CA 1
ATOM 713 C C . ASN A 1 88 ? -14.971 2.341 -3.706 1.00 90.81 88 ASN A C 1
ATOM 715 O O . ASN A 1 88 ? -15.429 1.730 -4.675 1.00 90.81 88 ASN A O 1
ATOM 719 N N . GLU A 1 89 ? -15.632 3.289 -3.053 1.00 89.06 89 GLU A N 1
ATOM 720 C CA . GLU A 1 89 ? -16.896 3.830 -3.532 1.00 89.06 89 GLU A CA 1
ATOM 721 C C . GLU A 1 89 ? -16.708 4.410 -4.933 1.00 89.06 89 GLU A C 1
ATOM 723 O O . GLU A 1 89 ? -15.623 4.894 -5.243 1.00 89.06 89 GLU A O 1
ATOM 728 N N . THR A 1 90 ? -17.736 4.326 -5.780 1.00 81.50 90 THR A N 1
ATOM 729 C CA . THR A 1 90 ? -17.746 5.078 -7.029 1.00 81.50 90 THR A CA 1
ATOM 730 C C . THR A 1 90 ? -19.110 5.585 -7.460 1.00 81.50 90 THR A C 1
ATOM 732 O O . THR A 1 90 ? -20.125 4.903 -7.329 1.00 81.50 90 THR A O 1
ATOM 735 N N . SER A 1 91 ? -19.102 6.801 -7.996 1.00 70.62 91 SER A N 1
ATOM 736 C CA . SER A 1 91 ? -20.201 7.497 -8.661 1.00 70.62 91 SER A CA 1
ATOM 737 C C . SER A 1 91 ? -20.326 7.108 -10.139 1.00 70.62 91 SER A C 1
ATOM 739 O O . SER A 1 91 ? -21.381 7.305 -10.747 1.00 70.62 91 SER A O 1
ATOM 741 N N . SER A 1 92 ? -19.263 6.547 -10.729 1.00 58.81 92 SER A N 1
ATOM 742 C CA . SER A 1 92 ? -19.195 6.260 -12.162 1.00 58.81 92 SER A CA 1
ATOM 743 C C . SER A 1 92 ? -19.895 4.947 -12.546 1.00 58.81 92 SER A C 1
ATOM 745 O O . SER A 1 92 ? -19.722 3.896 -11.933 1.00 58.81 92 SER A O 1
ATOM 747 N N . LEU A 1 93 ? -20.710 5.025 -13.604 1.00 50.81 93 LEU A N 1
ATOM 748 C CA . LEU A 1 93 ? -21.590 3.967 -14.127 1.00 50.81 93 LEU A CA 1
ATOM 749 C C . LEU A 1 93 ? -20.873 2.937 -15.028 1.00 50.81 93 LEU A C 1
ATOM 751 O O . LEU A 1 93 ? -21.524 2.053 -15.596 1.00 50.81 93 LEU A O 1
ATOM 755 N N . GLU A 1 94 ? -19.553 3.039 -15.203 1.00 43.78 94 GLU A N 1
ATOM 756 C CA . GLU A 1 94 ? -18.802 2.202 -16.146 1.00 43.78 94 GLU A CA 1
ATOM 757 C C . GLU A 1 94 ? -18.445 0.831 -15.554 1.00 43.78 94 GLU A C 1
ATOM 759 O O . GLU A 1 94 ? -17.316 0.543 -15.165 1.00 43.78 94 GLU A O 1
ATOM 764 N N . GLY A 1 95 ? -19.442 -0.056 -15.544 1.00 50.72 95 GLY A N 1
ATOM 765 C CA . GLY A 1 95 ? -19.278 -1.481 -15.258 1.00 50.72 95 GLY A CA 1
ATOM 766 C C . GLY A 1 95 ? -20.203 -1.955 -14.145 1.00 50.72 95 GLY A C 1
ATOM 767 O O . GLY A 1 95 ? -20.022 -1.591 -12.994 1.00 50.72 95 GLY A O 1
ATOM 768 N N . LYS A 1 96 ? -21.209 -2.764 -14.520 1.00 53.12 96 LYS A N 1
ATOM 769 C CA . LYS A 1 96 ? -22.184 -3.486 -13.670 1.00 53.12 96 LYS A CA 1
ATOM 770 C C . LYS A 1 96 ? -22.141 -3.119 -12.175 1.00 53.12 96 LYS A C 1
ATOM 772 O O . LYS A 1 96 ? -21.389 -3.749 -11.446 1.00 53.12 96 LYS A O 1
ATOM 777 N N . LEU A 1 97 ? -23.008 -2.177 -11.778 1.00 60.97 97 LEU A N 1
ATOM 778 C CA . LEU A 1 97 ? -23.447 -1.760 -10.428 1.00 60.97 97 LEU A CA 1
ATOM 779 C C . LEU A 1 97 ? -23.126 -2.740 -9.281 1.00 60.97 97 LEU A C 1
ATOM 781 O O . LEU A 1 97 ? -24.034 -3.351 -8.707 1.00 60.97 97 LEU A O 1
ATOM 785 N N . ALA A 1 98 ? -21.848 -2.899 -8.950 1.00 80.88 98 ALA A N 1
ATOM 786 C CA . ALA A 1 98 ? -21.431 -3.698 -7.820 1.00 80.88 98 ALA A CA 1
ATOM 787 C C . ALA A 1 98 ? -21.649 -2.848 -6.566 1.00 80.88 98 ALA A C 1
ATOM 789 O O . ALA A 1 98 ? -21.226 -1.695 -6.499 1.00 80.88 98 ALA A O 1
ATOM 790 N N . SER A 1 99 ? -22.364 -3.391 -5.593 1.00 86.50 99 SER A N 1
ATOM 791 C CA . SER A 1 99 ? -22.629 -2.724 -4.328 1.00 86.50 99 SER A CA 1
ATOM 792 C C . SER A 1 99 ? -22.450 -3.678 -3.165 1.00 86.50 99 SER A C 1
ATOM 794 O O . SER A 1 99 ? -22.624 -4.887 -3.302 1.00 86.50 99 SER A O 1
ATOM 796 N N . ILE A 1 100 ? -22.129 -3.136 -2.000 1.00 88.31 100 ILE A N 1
ATOM 797 C CA . ILE A 1 100 ? -22.092 -3.891 -0.747 1.00 88.31 100 ILE A CA 1
ATOM 798 C C . ILE A 1 100 ? -23.025 -3.252 0.270 1.00 88.31 100 ILE A C 1
ATOM 800 O O . ILE A 1 100 ? -23.248 -2.045 0.250 1.00 88.31 100 ILE A O 1
ATOM 804 N N . THR A 1 101 ? -23.556 -4.052 1.190 1.00 89.75 101 THR A N 1
ATOM 805 C CA . THR A 1 101 ? -24.239 -3.520 2.373 1.00 89.75 101 THR A CA 1
ATOM 806 C C . THR A 1 101 ? -23.186 -3.122 3.402 1.00 89.75 101 THR A C 1
ATOM 808 O O . THR A 1 101 ? -22.393 -3.964 3.812 1.00 89.75 101 THR A O 1
ATOM 811 N N . GLY A 1 102 ? -23.170 -1.851 3.810 1.00 88.62 102 GLY A N 1
ATOM 812 C CA . GLY A 1 102 ? -22.160 -1.330 4.739 1.00 88.62 102 GLY A CA 1
ATOM 813 C C . GLY A 1 102 ? -22.393 -1.700 6.208 1.00 88.62 102 GLY A C 1
ATOM 814 O O . GLY A 1 102 ? -21.446 -1.743 6.991 1.00 88.62 102 GLY A O 1
ATOM 815 N N . ASN A 1 103 ? -23.639 -2.002 6.585 1.00 91.69 103 ASN A N 1
ATOM 816 C CA . ASN A 1 103 ? -24.052 -2.284 7.964 1.00 91.69 103 ASN A CA 1
ATOM 817 C C . ASN A 1 103 ? -23.831 -3.756 8.372 1.00 91.69 103 ASN A C 1
ATOM 819 O O . ASN A 1 103 ? -24.725 -4.416 8.897 1.00 91.69 103 ASN A O 1
ATOM 823 N N . VAL A 1 104 ? -22.656 -4.294 8.052 1.00 92.69 104 VAL A N 1
ATOM 824 C CA . VAL A 1 104 ? -22.231 -5.660 8.393 1.00 92.69 104 VAL A CA 1
ATOM 825 C C . VAL A 1 104 ? -20.765 -5.652 8.832 1.00 92.69 104 VAL A C 1
ATOM 827 O O . VAL A 1 104 ? -20.026 -4.752 8.423 1.00 92.69 104 VAL A O 1
ATOM 830 N N . PRO A 1 105 ? -20.302 -6.644 9.612 1.00 94.50 105 PRO A N 1
ATOM 831 C CA . PRO A 1 105 ? -18.897 -6.735 9.998 1.00 94.50 105 PRO A CA 1
ATOM 832 C C . PRO A 1 105 ? -17.941 -6.879 8.801 1.00 94.50 105 PRO A C 1
ATOM 834 O O . PRO A 1 105 ? -18.276 -7.468 7.769 1.00 94.50 105 PRO A O 1
ATOM 837 N N . VAL A 1 106 ? -16.705 -6.399 8.966 1.00 94.00 106 VAL A N 1
ATOM 838 C CA . VAL A 1 106 ? -15.627 -6.508 7.964 1.00 94.00 106 VAL A CA 1
ATOM 839 C C . VAL A 1 106 ? -15.341 -7.973 7.600 1.00 94.00 106 VAL A C 1
ATOM 841 O O . VAL A 1 106 ? -15.108 -8.817 8.470 1.00 94.00 106 VAL A O 1
ATOM 844 N N . GLY A 1 107 ? -15.298 -8.275 6.301 1.00 90.12 107 GLY A N 1
ATOM 845 C CA . GLY A 1 107 ? -15.139 -9.622 5.736 1.00 90.12 107 GLY A CA 1
ATOM 846 C C . GLY A 1 107 ? -16.433 -10.438 5.626 1.00 90.12 107 GLY A C 1
ATOM 847 O O . GLY A 1 107 ? -16.387 -11.585 5.200 1.00 90.12 107 GLY A O 1
ATOM 848 N N . GLN A 1 108 ? -17.589 -9.879 6.008 1.00 90.00 108 GLN A N 1
ATOM 849 C CA . GLN A 1 108 ? -18.896 -10.548 5.869 1.00 90.00 108 GLN A CA 1
ATOM 850 C C . GLN A 1 108 ? -19.804 -9.901 4.816 1.00 90.00 108 GLN A C 1
ATOM 852 O O . GLN A 1 108 ? -20.866 -10.442 4.492 1.00 90.00 108 GLN A O 1
ATOM 857 N N . ALA A 1 109 ? -19.405 -8.746 4.278 1.00 87.00 109 ALA A N 1
ATOM 858 C CA . ALA A 1 109 ? -20.127 -8.089 3.202 1.00 87.00 109 ALA A CA 1
ATOM 859 C C . ALA A 1 109 ? -20.157 -8.964 1.945 1.00 87.00 109 ALA A C 1
ATOM 861 O O . ALA A 1 109 ? -19.191 -9.644 1.617 1.00 87.00 109 ALA A O 1
ATOM 862 N N . LYS A 1 110 ? -21.292 -8.939 1.241 1.00 85.06 110 LYS A N 1
ATOM 863 C CA . LYS A 1 110 ? -21.489 -9.646 -0.029 1.00 85.06 110 LYS A CA 1
ATOM 864 C C . LYS A 1 110 ? -21.749 -8.632 -1.129 1.00 85.06 110 LYS A C 1
ATOM 866 O O . LYS A 1 110 ? -22.534 -7.703 -0.925 1.00 85.06 110 LYS A O 1
ATOM 871 N N . ILE A 1 111 ? -21.113 -8.825 -2.279 1.00 81.56 111 ILE A N 1
ATOM 872 C CA . ILE A 1 111 ? -21.201 -7.893 -3.403 1.00 81.56 111 ILE A CA 1
ATOM 873 C C . ILE A 1 111 ? -22.404 -8.238 -4.272 1.00 81.56 111 ILE A C 1
ATOM 875 O O . ILE A 1 111 ? -22.509 -9.317 -4.838 1.00 81.56 111 ILE A O 1
ATOM 879 N N . LYS A 1 112 ? -23.318 -7.296 -4.441 1.00 79.94 112 LYS A N 1
ATOM 880 C CA . LYS A 1 112 ? -24.514 -7.444 -5.267 1.00 79.94 112 LYS A CA 1
ATOM 881 C C . LYS A 1 112 ? -24.310 -6.710 -6.583 1.00 79.94 112 LYS A C 1
ATOM 883 O O . LYS A 1 112 ? -23.748 -5.631 -6.602 1.00 79.94 112 LYS A O 1
ATOM 888 N N . THR A 1 113 ? -24.823 -7.252 -7.683 1.00 67.94 113 THR A N 1
ATOM 889 C CA . THR A 1 113 ? -24.721 -6.655 -9.032 1.00 67.94 113 THR A CA 1
ATOM 890 C C . THR A 1 113 ? -25.885 -5.719 -9.398 1.00 67.94 113 THR A C 1
ATOM 892 O O . THR A 1 113 ? -26.001 -5.288 -10.546 1.00 67.94 113 THR A O 1
ATOM 895 N N . LYS A 1 114 ? -26.775 -5.417 -8.442 1.00 64.19 114 LYS A N 1
ATOM 896 C CA . LYS A 1 114 ? -27.906 -4.486 -8.588 1.00 64.19 114 LYS A CA 1
ATOM 897 C C . LYS A 1 114 ? -28.123 -3.732 -7.279 1.00 64.19 114 LYS A C 1
ATOM 899 O O . LYS A 1 114 ? -28.993 -4.108 -6.495 1.00 64.19 114 LYS A O 1
ATOM 904 N N . GLY A 1 115 ? -27.322 -2.697 -7.051 1.00 56.12 115 GLY A N 1
ATOM 905 C CA . GLY A 1 115 ? -27.500 -1.819 -5.902 1.00 56.12 115 GLY A CA 1
ATOM 906 C C . GLY A 1 115 ? -28.634 -0.808 -6.107 1.00 56.12 115 GLY A C 1
ATOM 907 O O . GLY A 1 115 ? -28.605 -0.072 -7.090 1.00 56.12 115 GLY A O 1
ATOM 908 N N . LYS A 1 116 ? -29.638 -0.781 -5.224 1.00 56.19 116 LYS A N 1
ATOM 909 C CA . LYS A 1 116 ? -30.701 0.255 -5.162 1.00 56.19 116 LYS A CA 1
ATOM 910 C C . LYS A 1 116 ? -31.168 0.566 -3.727 1.00 56.19 116 LYS A C 1
ATOM 912 O O . LYS A 1 116 ? -32.114 1.331 -3.552 1.00 56.19 116 LYS A O 1
ATOM 917 N N . GLY A 1 117 ? -30.564 -0.046 -2.705 1.00 62.69 117 GLY A N 1
ATOM 918 C CA . GLY A 1 117 ? -30.921 0.183 -1.304 1.00 62.69 117 GLY A CA 1
ATOM 919 C C . GLY A 1 117 ? -30.252 1.429 -0.716 1.00 62.69 117 GLY A C 1
ATOM 920 O O . GLY A 1 117 ? -29.141 1.774 -1.101 1.00 62.69 117 GLY A O 1
ATOM 921 N N . LYS A 1 118 ? -30.908 2.071 0.260 1.00 63.59 118 LYS A N 1
ATOM 922 C CA . LYS A 1 118 ? -30.400 3.259 0.978 1.00 63.59 118 LYS A CA 1
ATOM 923 C C . LYS A 1 118 ? -29.078 3.009 1.730 1.00 63.59 118 LYS A C 1
ATOM 925 O O . LYS A 1 118 ? -28.322 3.947 1.942 1.00 63.59 118 LYS A O 1
ATOM 930 N N . ASP A 1 119 ? -28.790 1.750 2.065 1.00 72.12 119 ASP A N 1
ATOM 931 C CA . ASP A 1 119 ? -27.607 1.327 2.837 1.00 72.12 119 ASP A CA 1
ATOM 932 C C . ASP A 1 119 ? -26.540 0.621 1.977 1.00 72.12 119 ASP A C 1
ATOM 934 O O . ASP A 1 119 ? -25.674 -0.101 2.490 1.00 72.12 119 ASP A O 1
ATOM 938 N N . GLU A 1 120 ? -26.640 0.750 0.652 1.00 84.75 120 GLU A N 1
ATOM 939 C CA . GLU A 1 120 ? -25.730 0.107 -0.290 1.00 84.75 120 GLU A CA 1
ATOM 940 C C . GLU A 1 120 ? -24.661 1.078 -0.787 1.00 84.75 120 GLU A C 1
ATOM 942 O O . GLU A 1 120 ? -24.956 2.164 -1.274 1.00 84.75 120 GLU A O 1
ATOM 947 N N . ILE A 1 121 ? -23.404 0.652 -0.688 1.00 87.75 121 ILE A N 1
ATOM 948 C CA . ILE A 1 121 ? -22.240 1.412 -1.138 1.00 87.75 121 ILE A CA 1
ATOM 949 C C . ILE A 1 121 ? -21.875 0.897 -2.526 1.00 87.75 121 ILE A C 1
ATOM 951 O O . ILE A 1 121 ? -21.405 -0.236 -2.658 1.00 87.75 121 ILE A O 1
ATOM 955 N N . ILE A 1 122 ? -22.107 1.702 -3.560 1.00 87.31 122 ILE A N 1
ATOM 956 C CA . ILE A 1 122 ? -21.714 1.375 -4.938 1.00 87.31 122 ILE A CA 1
ATOM 957 C C . ILE A 1 122 ? -20.206 1.561 -5.062 1.00 87.31 122 ILE A C 1
ATOM 959 O O . ILE A 1 122 ? -19.669 2.549 -4.577 1.00 87.31 122 ILE A O 1
ATOM 963 N N . GLY A 1 123 ? -19.506 0.604 -5.660 1.00 88.00 123 GLY A N 1
ATOM 964 C CA . GLY A 1 123 ? -18.051 0.639 -5.689 1.00 88.00 123 GLY A CA 1
ATOM 965 C C . GLY A 1 123 ? -17.422 -0.584 -6.330 1.00 88.00 123 GLY A C 1
ATOM 966 O O . GLY A 1 123 ? -18.081 -1.379 -7.000 1.00 88.00 123 GLY A O 1
ATOM 967 N N . TYR A 1 124 ? -16.123 -0.738 -6.108 1.00 87.44 124 TYR A N 1
ATOM 968 C CA . TYR A 1 124 ? -15.352 -1.880 -6.582 1.00 87.44 124 TYR A CA 1
ATOM 969 C C . TYR A 1 124 ? -14.300 -2.309 -5.551 1.00 87.44 124 TYR A C 1
ATOM 971 O O . TYR A 1 124 ? -13.779 -1.471 -4.807 1.00 87.44 124 TYR A O 1
ATOM 979 N N . PRO A 1 125 ? -13.944 -3.606 -5.507 1.00 90.12 125 PRO A N 1
ATOM 980 C CA . PRO A 1 125 ? -12.884 -4.076 -4.635 1.00 90.12 125 PRO A CA 1
ATOM 981 C C . PRO A 1 125 ? -11.501 -3.773 -5.231 1.00 90.12 125 PRO A C 1
ATOM 983 O O . PRO A 1 125 ? -11.292 -3.853 -6.444 1.00 90.12 125 PRO A O 1
ATOM 986 N N . SER A 1 126 ? -10.527 -3.469 -4.377 1.00 92.88 126 SER A N 1
ATOM 987 C CA . SER A 1 126 ? -9.099 -3.463 -4.719 1.00 92.88 126 SER A CA 1
ATOM 988 C C . SER A 1 126 ? -8.327 -4.352 -3.758 1.00 92.88 126 SER A C 1
ATOM 990 O O . SER A 1 126 ? -8.591 -4.353 -2.558 1.00 92.88 126 SER A O 1
ATOM 992 N N . TYR A 1 127 ? -7.382 -5.117 -4.299 1.00 95.50 127 TYR A N 1
ATOM 993 C CA . TYR A 1 127 ? -6.676 -6.172 -3.581 1.00 95.50 127 TYR A CA 1
ATOM 994 C C . TYR A 1 127 ? -5.194 -5.820 -3.455 1.00 95.50 127 TYR A C 1
ATOM 996 O O . TYR A 1 127 ? -4.514 -5.583 -4.461 1.00 95.50 127 TYR A O 1
ATOM 1004 N N . PHE A 1 128 ? -4.697 -5.819 -2.222 1.00 98.00 128 PHE A N 1
ATOM 1005 C CA . PHE A 1 128 ? -3.322 -5.467 -1.891 1.00 98.00 128 PHE A CA 1
ATOM 1006 C C . PHE A 1 128 ? -2.689 -6.578 -1.069 1.00 98.00 128 PHE A C 1
ATOM 1008 O O . PHE A 1 128 ? -3.057 -6.806 0.082 1.00 98.00 128 PHE A O 1
ATOM 1015 N N . TYR A 1 129 ? -1.726 -7.262 -1.668 1.00 98.44 129 TYR A N 1
ATOM 1016 C CA . TYR A 1 129 ? -0.915 -8.265 -1.002 1.00 98.44 129 TYR A CA 1
ATOM 1017 C C . TYR A 1 129 ? 0.349 -7.601 -0.471 1.00 98.44 129 TYR A C 1
ATOM 1019 O O . TYR A 1 129 ? 1.176 -7.122 -1.244 1.00 98.44 129 TYR A O 1
ATOM 1027 N N . ILE A 1 130 ? 0.461 -7.493 0.846 1.00 98.62 130 ILE A N 1
ATOM 1028 C CA . ILE A 1 130 ? 1.528 -6.757 1.513 1.00 98.62 130 ILE A CA 1
ATOM 1029 C C . ILE A 1 130 ? 2.427 -7.760 2.222 1.00 98.62 130 ILE A C 1
ATOM 1031 O O . ILE A 1 130 ? 1.955 -8.549 3.038 1.00 98.62 130 ILE A O 1
ATOM 1035 N N . MET A 1 131 ? 3.716 -7.694 1.907 1.00 98.31 131 MET A N 1
ATOM 1036 C CA . MET A 1 131 ? 4.783 -8.531 2.441 1.00 98.31 131 MET A CA 1
ATOM 1037 C C . MET A 1 131 ? 5.720 -7.625 3.258 1.00 98.31 131 MET A C 1
ATOM 1039 O O . MET A 1 131 ? 6.614 -6.982 2.693 1.00 98.31 131 MET A O 1
ATOM 1043 N N . PRO A 1 132 ? 5.454 -7.439 4.571 1.00 97.44 132 PRO A N 1
ATOM 1044 C CA . PRO A 1 132 ? 6.143 -6.426 5.365 1.00 97.44 132 PRO A CA 1
ATOM 1045 C C . PRO A 1 132 ? 7.639 -6.695 5.540 1.00 97.44 132 PRO A C 1
ATOM 1047 O O . PRO A 1 132 ? 8.399 -5.734 5.618 1.00 97.44 132 PRO A O 1
ATOM 1050 N N . ALA A 1 133 ? 8.063 -7.963 5.586 1.00 96.62 133 ALA A N 1
ATOM 1051 C CA . ALA A 1 133 ? 9.467 -8.333 5.773 1.00 96.62 133 ALA A CA 1
ATOM 1052 C C . ALA A 1 133 ? 10.348 -7.870 4.596 1.00 96.62 133 ALA A C 1
ATOM 1054 O O . ALA A 1 133 ? 11.486 -7.448 4.787 1.00 96.62 133 ALA A O 1
ATOM 1055 N N . GLU A 1 134 ? 9.790 -7.874 3.389 1.00 96.69 134 GLU A N 1
ATOM 1056 C CA . GLU A 1 134 ? 10.429 -7.448 2.148 1.00 96.69 134 GLU A CA 1
ATOM 1057 C C . GLU A 1 134 ? 10.186 -5.962 1.841 1.00 96.69 134 GLU A C 1
ATOM 1059 O O . GLU A 1 134 ? 10.739 -5.438 0.875 1.00 96.69 134 GLU A O 1
ATOM 1064 N N . ASN A 1 135 ? 9.358 -5.272 2.639 1.00 96.81 135 ASN A N 1
ATOM 1065 C CA . ASN A 1 135 ? 8.811 -3.944 2.340 1.00 96.81 135 ASN A CA 1
ATOM 1066 C C . ASN A 1 135 ? 8.140 -3.878 0.959 1.00 96.81 135 ASN A C 1
ATOM 1068 O O . ASN A 1 135 ? 8.251 -2.877 0.253 1.00 96.81 135 ASN A O 1
ATOM 1072 N N . ILE A 1 136 ? 7.427 -4.934 0.566 1.00 97.50 136 ILE A N 1
ATOM 1073 C CA . ILE A 1 136 ? 6.754 -5.003 -0.732 1.00 97.50 136 ILE A CA 1
ATOM 1074 C C . ILE A 1 136 ? 5.241 -4.921 -0.559 1.00 97.50 136 ILE A C 1
ATOM 1076 O O . ILE A 1 136 ? 4.640 -5.534 0.322 1.00 97.50 136 ILE A O 1
ATOM 1080 N N . LEU A 1 137 ? 4.617 -4.177 -1.462 1.00 97.81 137 LEU A N 1
ATOM 1081 C CA . LEU A 1 137 ? 3.187 -4.160 -1.700 1.00 97.81 137 LEU A CA 1
ATOM 1082 C C . LEU A 1 137 ? 2.933 -4.581 -3.144 1.00 97.81 137 LEU A C 1
ATOM 1084 O O . LEU A 1 137 ? 3.465 -3.990 -4.077 1.00 97.81 137 LEU A O 1
ATOM 1088 N N . ALA A 1 138 ? 2.079 -5.572 -3.342 1.00 97.62 138 ALA A N 1
ATOM 1089 C CA . ALA A 1 138 ? 1.639 -6.019 -4.648 1.00 97.62 138 ALA A CA 1
ATOM 1090 C C . ALA A 1 138 ? 0.156 -5.684 -4.838 1.00 97.62 138 ALA A C 1
ATOM 1092 O O . ALA A 1 138 ? -0.702 -6.123 -4.073 1.00 97.62 138 ALA A O 1
ATOM 1093 N N . THR A 1 139 ? -0.165 -4.914 -5.876 1.00 97.12 139 THR A N 1
ATOM 1094 C CA . THR A 1 139 ? -1.563 -4.758 -6.312 1.00 97.12 139 THR A CA 1
ATOM 1095 C C . THR A 1 139 ? -1.964 -5.958 -7.152 1.00 97.12 139 THR A C 1
ATOM 1097 O O . THR A 1 139 ? -1.175 -6.375 -8.003 1.00 97.12 139 THR A O 1
ATOM 1100 N N . VAL A 1 140 ? -3.181 -6.464 -6.965 1.00 95.38 140 VAL A N 1
ATOM 1101 C CA . VAL A 1 140 ? -3.728 -7.588 -7.735 1.00 95.38 140 VAL A CA 1
ATOM 1102 C C . VAL A 1 140 ? -4.994 -7.124 -8.453 1.00 95.38 140 VAL A C 1
ATOM 1104 O O . VAL A 1 140 ? -5.974 -6.744 -7.814 1.00 95.38 140 VAL A O 1
ATOM 1107 N N . THR A 1 141 ? -4.977 -7.123 -9.788 1.00 91.94 141 THR A N 1
ATOM 1108 C CA . THR A 1 141 ? -6.122 -6.692 -10.607 1.00 91.94 141 THR A CA 1
ATOM 1109 C C . THR A 1 141 ? -6.614 -7.791 -11.536 1.00 91.94 141 THR A C 1
ATOM 1111 O O . THR A 1 141 ? -5.836 -8.576 -12.079 1.00 91.94 141 THR A O 1
ATOM 1114 N N . PHE A 1 142 ? -7.930 -7.820 -11.745 1.00 86.88 142 PHE A N 1
ATOM 1115 C CA . PHE A 1 142 ? -8.608 -8.782 -12.607 1.00 86.88 142 PHE A CA 1
ATOM 1116 C C . PHE A 1 142 ? -9.350 -8.016 -13.705 1.00 86.88 142 PHE A C 1
ATOM 1118 O O . PHE A 1 142 ? -10.269 -7.244 -13.435 1.00 86.88 142 PHE A O 1
ATOM 1125 N N . GLY A 1 143 ? -8.950 -8.207 -14.962 1.00 82.00 143 GLY A N 1
ATOM 1126 C CA . GLY A 1 143 ? -9.523 -7.461 -16.084 1.00 82.00 143 GLY A CA 1
ATOM 1127 C C . GLY A 1 143 ? -9.152 -5.971 -16.063 1.00 82.00 143 GLY A C 1
ATOM 1128 O O . GLY A 1 143 ? -7.976 -5.627 -15.975 1.00 82.00 143 GLY A O 1
ATOM 1129 N N . LYS A 1 144 ? -10.149 -5.089 -16.213 1.00 70.81 144 LYS A N 1
ATOM 1130 C CA . LYS A 1 144 ? -9.970 -3.628 -16.341 1.00 70.81 144 LYS A CA 1
ATOM 1131 C C . LYS A 1 144 ? -10.227 -2.847 -15.041 1.00 70.81 144 LYS A C 1
ATOM 1133 O O . LYS A 1 144 ? -10.390 -1.634 -15.099 1.00 70.81 144 LYS A O 1
ATOM 1138 N N . THR A 1 145 ? -10.299 -3.508 -13.884 1.00 70.88 145 THR A N 1
ATOM 1139 C CA . THR A 1 145 ? -10.550 -2.800 -12.622 1.00 70.88 145 THR A CA 1
ATOM 1140 C C . THR A 1 145 ? -9.383 -1.886 -12.240 1.00 70.88 145 THR A C 1
ATOM 1142 O O . THR A 1 145 ? -8.212 -2.224 -12.439 1.00 70.88 145 THR A O 1
ATOM 1145 N N . SER A 1 146 ? -9.708 -0.715 -11.682 1.00 78.19 146 SER A N 1
ATOM 1146 C CA . SER A 1 146 ? -8.717 0.181 -11.077 1.00 78.19 146 SER A CA 1
ATOM 1147 C C . SER A 1 146 ? -7.998 -0.531 -9.926 1.00 78.19 146 SER A C 1
ATOM 1149 O O . SER A 1 146 ? -8.598 -1.326 -9.203 1.00 78.19 146 SER A O 1
ATOM 1151 N N . ASN A 1 147 ? -6.704 -0.250 -9.752 1.00 81.19 147 ASN A N 1
ATOM 1152 C CA . ASN A 1 147 ? -5.886 -0.881 -8.713 1.00 81.19 147 ASN A CA 1
ATOM 1153 C C . ASN A 1 147 ? -6.027 -0.233 -7.323 1.00 81.19 147 ASN A C 1
ATOM 1155 O O . ASN A 1 147 ? -5.431 -0.734 -6.376 1.00 81.19 147 ASN A O 1
ATOM 1159 N N . GLY A 1 148 ? -6.749 0.889 -7.200 1.00 88.00 148 GLY A N 1
ATOM 1160 C CA . GLY A 1 148 ? -7.048 1.541 -5.917 1.00 88.00 148 GLY A CA 1
ATOM 1161 C C . GLY A 1 148 ? -5.832 2.063 -5.139 1.00 88.00 148 GLY A C 1
ATOM 1162 O O . GLY A 1 148 ? -5.941 2.354 -3.952 1.00 88.00 148 GLY A O 1
ATOM 1163 N N . THR A 1 149 ? -4.656 2.190 -5.757 1.00 91.31 149 THR A N 1
ATOM 1164 C CA . THR A 1 149 ? -3.421 2.594 -5.051 1.00 91.31 149 THR A CA 1
ATOM 1165 C C . THR A 1 149 ? -3.522 3.962 -4.372 1.00 91.31 149 THR A C 1
ATOM 1167 O O . THR A 1 149 ? -3.059 4.118 -3.241 1.00 91.31 149 THR A O 1
ATOM 1170 N N . ARG A 1 150 ? -4.167 4.948 -5.015 1.00 89.25 150 ARG A N 1
ATOM 1171 C CA . ARG A 1 150 ? -4.460 6.259 -4.405 1.00 89.25 150 ARG A CA 1
ATOM 1172 C C . ARG A 1 150 ? -5.354 6.107 -3.171 1.00 89.25 150 ARG A C 1
ATOM 1174 O O . ARG A 1 150 ? -5.031 6.673 -2.127 1.00 89.25 150 ARG A O 1
ATOM 1181 N N . ASN A 1 151 ? -6.427 5.322 -3.292 1.00 91.25 151 ASN A N 1
ATOM 1182 C CA . ASN A 1 151 ? -7.367 5.028 -2.213 1.00 91.25 151 ASN A CA 1
ATOM 1183 C C . ASN A 1 151 ? -6.649 4.403 -1.019 1.00 91.25 151 ASN A C 1
ATOM 1185 O O . ASN A 1 151 ? -6.729 4.947 0.075 1.00 91.25 151 ASN A O 1
ATOM 1189 N N . LEU A 1 152 ? -5.858 3.344 -1.230 1.00 95.31 152 LEU A N 1
ATOM 1190 C CA . LEU A 1 152 ? -5.097 2.711 -0.152 1.00 95.31 152 LEU A CA 1
ATOM 1191 C C . LEU A 1 152 ? -4.122 3.687 0.514 1.00 95.31 152 LEU A C 1
ATOM 1193 O O . LEU A 1 152 ? -4.006 3.703 1.739 1.00 95.31 152 LEU A O 1
ATOM 1197 N N . LYS A 1 153 ? -3.415 4.500 -0.279 1.00 93.62 153 LYS A N 1
ATOM 1198 C CA . LYS A 1 153 ? -2.432 5.450 0.246 1.00 93.62 153 LYS A CA 1
ATOM 1199 C C . LYS A 1 153 ? -3.076 6.460 1.194 1.00 93.62 153 LYS A C 1
ATOM 1201 O O . LYS A 1 153 ? -2.550 6.685 2.281 1.00 93.62 153 LYS A O 1
ATOM 1206 N N . CYS A 1 154 ? -4.209 7.036 0.795 1.00 92.31 154 CYS A N 1
ATOM 1207 C CA . CYS A 1 154 ? -4.992 7.931 1.642 1.00 92.31 154 CYS A CA 1
ATOM 1208 C C . CYS A 1 154 ? -5.556 7.176 2.854 1.00 92.31 154 CYS A C 1
ATOM 1210 O O . CYS A 1 154 ? -5.250 7.519 3.993 1.00 92.31 154 CYS A O 1
ATOM 1212 N N . TYR A 1 155 ? -6.261 6.073 2.604 1.00 96.44 155 TYR A N 1
ATOM 1213 C CA . TYR A 1 155 ? -6.909 5.244 3.613 1.00 96.44 155 TYR A CA 1
ATOM 1214 C C . TYR A 1 155 ? -5.976 4.857 4.764 1.00 96.44 155 TYR A C 1
ATOM 1216 O O . TYR A 1 155 ? -6.290 5.085 5.935 1.00 96.44 155 TYR A O 1
ATOM 1224 N N . PHE A 1 156 ? -4.812 4.289 4.434 1.00 97.56 156 PHE A N 1
ATOM 1225 C CA . PHE A 1 156 ? -3.884 3.766 5.428 1.00 97.56 156 PHE A CA 1
ATOM 1226 C C . PHE A 1 156 ? -3.075 4.874 6.108 1.00 97.56 156 PHE A C 1
ATOM 1228 O O . PHE A 1 156 ? -2.822 4.789 7.306 1.00 97.56 156 PHE A O 1
ATOM 1235 N N . LYS A 1 157 ? -2.737 5.963 5.401 1.00 96.56 157 LYS A N 1
ATOM 1236 C CA . LYS A 1 157 ? -2.139 7.151 6.030 1.00 96.56 157 LYS A CA 1
ATOM 1237 C C . LYS A 1 157 ? -3.078 7.742 7.086 1.00 96.56 157 LYS A C 1
ATOM 1239 O O . LYS A 1 157 ? -2.639 8.034 8.194 1.00 96.56 157 LYS A O 1
ATOM 1244 N N . GLU A 1 158 ? -4.357 7.896 6.759 1.00 96.19 158 GLU A N 1
ATOM 1245 C CA . GLU A 1 158 ? -5.354 8.470 7.667 1.00 96.19 158 GLU A CA 1
ATOM 1246 C C . GLU A 1 158 ? -5.671 7.518 8.828 1.00 96.19 158 GLU A C 1
ATOM 1248 O O . GLU A 1 158 ? -5.791 7.958 9.973 1.00 96.19 158 GLU A O 1
ATOM 1253 N N . PHE A 1 159 ? -5.651 6.201 8.580 1.00 97.81 159 PHE A N 1
ATOM 1254 C CA . PHE A 1 159 ? -5.620 5.196 9.644 1.00 97.81 159 PHE A CA 1
ATOM 1255 C C . PHE A 1 159 ? -4.448 5.430 10.612 1.00 97.81 159 PHE A C 1
ATOM 1257 O O . PHE A 1 159 ? -4.669 5.561 11.818 1.00 97.81 159 PHE A O 1
ATOM 1264 N N . ILE A 1 160 ? -3.219 5.541 10.088 1.00 97.88 160 ILE A N 1
ATOM 1265 C CA . ILE A 1 160 ? -1.996 5.782 10.872 1.00 97.88 160 ILE A CA 1
ATOM 1266 C C . ILE A 1 160 ? -2.040 7.139 11.597 1.00 97.88 160 ILE A C 1
ATOM 1268 O O . ILE A 1 160 ? -1.438 7.311 12.654 1.00 97.88 160 ILE A O 1
ATOM 1272 N N . SER A 1 161 ? -2.753 8.126 11.066 1.00 95.94 161 SER A N 1
ATOM 1273 C CA . SER A 1 161 ? -2.859 9.424 11.729 1.00 95.94 161 SER A CA 1
ATOM 1274 C C . SER A 1 161 ? -3.841 9.411 12.899 1.00 95.94 161 SER A C 1
ATOM 1276 O O . SER A 1 161 ? -3.635 10.143 13.864 1.00 95.94 161 SER A O 1
ATOM 1278 N N . LYS A 1 162 ? -4.926 8.630 12.811 1.00 94.69 162 LYS A N 1
ATOM 1279 C CA . LYS A 1 162 ? -6.086 8.806 13.699 1.00 94.69 162 LYS A CA 1
ATOM 1280 C C . LYS A 1 162 ? -6.433 7.583 14.550 1.00 94.69 162 LYS A C 1
ATOM 1282 O O . LYS A 1 162 ? -6.810 7.697 15.708 1.00 94.69 162 LYS A O 1
ATOM 1287 N N . TYR A 1 163 ? -6.310 6.381 14.009 1.00 95.25 163 TYR A N 1
ATOM 1288 C CA . TYR A 1 163 ? -6.922 5.194 14.622 1.00 95.25 163 TYR A CA 1
ATOM 1289 C C . TYR A 1 163 ? -5.920 4.250 15.291 1.00 95.25 163 TYR A C 1
ATOM 1291 O O . TYR A 1 163 ? -6.307 3.231 15.865 1.00 95.25 163 TYR A O 1
ATOM 1299 N N . THR A 1 164 ? -4.634 4.591 15.251 1.00 95.50 164 THR A N 1
ATOM 1300 C CA . THR A 1 164 ? -3.561 3.787 15.847 1.00 95.50 164 THR A CA 1
ATOM 1301 C C . THR A 1 164 ? -3.605 3.818 17.367 1.00 95.50 164 THR A C 1
ATOM 1303 O O . THR A 1 164 ? -4.081 4.762 18.003 1.00 95.50 164 THR A O 1
ATOM 1306 N N . THR A 1 165 ? -3.012 2.799 17.981 1.00 95.31 165 THR A N 1
ATOM 1307 C CA . THR A 1 165 ? -2.829 2.741 19.431 1.00 95.31 165 THR A CA 1
ATOM 1308 C C . THR A 1 165 ? -1.808 3.749 19.950 1.00 95.31 165 THR A C 1
ATOM 1310 O O . THR A 1 165 ? -1.691 3.895 21.160 1.00 95.31 165 THR A O 1
ATOM 1313 N N . TYR A 1 166 ? -1.083 4.453 19.082 1.00 96.19 166 TYR A N 1
ATOM 1314 C CA . TYR A 1 166 ? -0.191 5.537 19.480 1.00 96.19 166 TYR A CA 1
ATOM 1315 C C . TYR A 1 166 ? -0.900 6.887 19.578 1.00 96.19 166 TYR A C 1
ATOM 1317 O O . TYR A 1 166 ? -0.429 7.749 20.311 1.00 96.19 166 TYR A O 1
ATOM 1325 N N . ALA A 1 167 ? -2.024 7.082 18.879 1.00 95.25 167 ALA A N 1
ATOM 1326 C CA . ALA A 1 167 ? -2.744 8.353 18.864 1.00 95.25 167 ALA A CA 1
ATOM 1327 C C . ALA A 1 167 ? -3.366 8.666 20.239 1.00 95.25 167 ALA A C 1
ATOM 1329 O O . ALA A 1 167 ? -4.095 7.844 20.816 1.00 95.25 167 ALA A O 1
ATOM 1330 N N . CYS A 1 168 ? -3.076 9.856 20.767 1.00 94.00 168 CYS A N 1
ATOM 1331 C CA . CYS A 1 168 ? -3.588 10.362 22.037 1.00 94.00 168 CYS A CA 1
ATOM 1332 C C . CYS A 1 168 ? -4.641 11.442 21.786 1.00 94.00 168 CYS A C 1
ATOM 1334 O O . CYS A 1 168 ? -4.342 12.476 21.193 1.00 94.00 168 CYS A O 1
ATOM 1336 N N . TYR A 1 169 ? -5.856 11.199 22.273 1.00 91.94 169 TYR A N 1
ATOM 1337 C CA . TYR A 1 169 ? -6.981 12.115 22.141 1.00 91.94 169 TYR A CA 1
ATOM 1338 C C . TYR A 1 169 ? -7.369 12.699 23.488 1.00 91.94 169 TYR A C 1
ATOM 1340 O O . TYR A 1 169 ? -7.395 11.977 24.486 1.00 91.94 169 TYR A O 1
ATOM 1348 N N . GLU A 1 170 ? -7.742 13.971 23.482 1.00 89.94 170 GLU A N 1
ATOM 1349 C CA . GLU A 1 170 ? -8.440 14.623 24.584 1.00 89.94 170 GLU A CA 1
ATOM 1350 C C . GLU A 1 170 ? -9.790 15.129 24.093 1.00 89.94 170 GLU A C 1
ATOM 1352 O O . GLU A 1 170 ? -9.932 15.569 22.951 1.00 89.94 170 GLU A O 1
ATOM 1357 N N . LYS A 1 171 ? -10.801 15.040 24.955 1.00 88.75 171 LYS A N 1
ATOM 1358 C CA . LYS A 1 171 ? -12.123 15.562 24.639 1.00 88.75 171 LYS A CA 1
ATOM 1359 C C . LYS A 1 171 ? -12.108 17.068 24.869 1.00 88.75 171 LYS A C 1
ATOM 1361 O O . LYS A 1 171 ? -11.908 17.501 26.001 1.00 88.75 171 LYS A O 1
ATOM 1366 N N . ASN A 1 172 ? -12.352 17.845 23.823 1.00 87.00 172 ASN A N 1
ATOM 1367 C CA . ASN A 1 172 ? -12.651 19.259 23.971 1.00 87.00 172 ASN A CA 1
ATOM 1368 C C . ASN A 1 172 ? -14.098 19.381 24.475 1.00 87.00 172 ASN A C 1
ATOM 1370 O O . ASN A 1 172 ? -15.038 18.887 23.847 1.00 87.00 172 ASN A O 1
ATOM 1374 N N . THR A 1 173 ? -14.273 19.961 25.661 1.00 85.75 173 THR A N 1
ATOM 1375 C CA . THR A 1 173 ? -15.584 20.102 26.306 1.00 85.75 173 THR A CA 1
ATOM 1376 C C . THR A 1 173 ? -16.477 21.120 25.612 1.00 85.75 173 THR A C 1
ATOM 1378 O O . THR A 1 173 ? -17.695 20.955 25.644 1.00 85.75 173 THR A O 1
ATOM 1381 N N . ASP A 1 174 ? -15.884 22.115 24.956 1.00 83.88 174 ASP A N 1
ATOM 1382 C CA . ASP A 1 174 ? -16.588 23.248 24.360 1.00 83.88 174 ASP A CA 1
ATOM 1383 C C . ASP A 1 174 ? -17.161 22.870 22.992 1.00 83.88 174 ASP A C 1
ATOM 1385 O O . ASP A 1 174 ? -18.322 23.142 22.695 1.00 83.88 174 ASP A O 1
ATOM 1389 N N . THR A 1 175 ? -16.373 22.172 22.173 1.00 83.69 175 THR A N 1
ATOM 1390 C CA . THR A 1 175 ? -16.787 21.720 20.833 1.00 83.69 175 THR A CA 1
ATOM 1391 C C . THR A 1 175 ? -17.407 20.322 20.836 1.00 83.69 175 THR A C 1
ATOM 1393 O O . THR A 1 175 ? -17.926 19.872 19.818 1.00 83.69 175 THR A O 1
ATOM 1396 N N . GLN A 1 176 ? -17.326 19.604 21.962 1.00 82.38 176 GLN A N 1
ATOM 1397 C CA . GLN A 1 176 ? -17.649 18.178 22.088 1.00 82.38 176 GLN A CA 1
ATOM 1398 C C . GLN A 1 176 ? -16.893 17.263 21.103 1.00 82.38 176 GLN A C 1
ATOM 1400 O O . GLN A 1 176 ? -17.307 16.124 20.873 1.00 82.38 176 GLN A O 1
ATOM 1405 N N . THR A 1 177 ? -15.760 17.715 20.556 1.00 83.38 177 THR A N 1
ATOM 1406 C CA . THR A 1 177 ? -14.934 16.940 19.620 1.00 83.38 177 THR A CA 1
ATOM 1407 C C . THR A 1 177 ? -13.747 16.278 20.317 1.00 83.38 177 THR A C 1
ATOM 1409 O O . THR A 1 177 ? -13.275 16.729 21.360 1.00 83.38 177 THR A O 1
ATOM 1412 N N . ASN A 1 178 ? -13.227 15.198 19.729 1.00 86.44 178 ASN A N 1
ATOM 1413 C CA . ASN A 1 178 ? -11.952 14.619 20.152 1.00 86.44 178 ASN A CA 1
ATOM 1414 C C . ASN A 1 178 ? -10.808 15.321 19.416 1.00 86.44 178 ASN A C 1
ATOM 1416 O O . ASN A 1 178 ? -10.745 15.273 18.189 1.00 86.44 178 ASN A O 1
ATOM 1420 N N . GLU A 1 179 ? -9.886 15.926 20.154 1.00 89.88 179 GLU A N 1
ATOM 1421 C CA . GLU A 1 179 ? -8.690 16.559 19.604 1.00 89.88 179 GLU A CA 1
ATOM 1422 C C . GLU A 1 179 ? -7.482 15.632 19.721 1.00 89.88 179 GLU A C 1
ATOM 1424 O O . GLU A 1 179 ? -7.183 15.114 20.799 1.00 89.88 179 GLU A O 1
ATOM 1429 N N . LEU A 1 180 ? -6.763 15.437 18.615 1.00 91.12 180 LEU A N 1
ATOM 1430 C CA . LEU A 1 180 ? -5.498 14.707 18.610 1.00 91.12 180 LEU A CA 1
ATOM 1431 C C . LEU A 1 180 ? -4.405 15.585 19.237 1.00 91.12 180 LEU A C 1
ATOM 1433 O O . LEU A 1 180 ? -4.007 16.588 18.651 1.00 91.12 180 LEU A O 1
ATOM 1437 N N . LYS A 1 181 ? -3.889 15.194 20.405 1.00 92.44 181 LYS A N 1
ATOM 1438 C CA . LYS A 1 181 ? -2.817 15.923 21.109 1.00 92.44 181 LYS A CA 1
ATOM 1439 C C . LYS A 1 181 ? -1.407 15.475 20.725 1.00 92.44 181 LYS A C 1
ATOM 1441 O O . LYS A 1 181 ? -0.436 16.102 21.128 1.00 92.44 181 LYS A O 1
ATOM 1446 N N . GLY A 1 182 ? -1.286 14.383 19.974 1.00 94.00 182 GLY A N 1
ATOM 1447 C CA . GLY A 1 182 ? -0.014 13.819 19.529 1.00 94.00 182 GLY A CA 1
ATOM 1448 C C . GLY A 1 182 ? 0.018 12.305 19.693 1.00 94.00 182 GLY A C 1
ATOM 1449 O O . GLY A 1 182 ? -1.026 11.646 19.713 1.00 94.00 182 GLY A O 1
ATOM 1450 N N . TYR A 1 183 ? 1.224 11.752 19.812 1.00 95.94 183 TYR A N 1
ATOM 1451 C CA . TYR A 1 183 ? 1.446 10.309 19.819 1.00 95.94 183 TYR A CA 1
ATOM 1452 C C . TYR A 1 183 ? 2.349 9.863 20.971 1.00 95.94 183 TYR A C 1
ATOM 1454 O O . TYR A 1 183 ? 3.287 10.571 21.343 1.00 95.94 183 TYR A O 1
ATOM 1462 N N . LYS A 1 184 ? 2.089 8.668 21.508 1.00 94.69 184 LYS A N 1
ATOM 1463 C CA . LYS A 1 184 ? 2.916 8.000 22.526 1.00 94.69 184 LYS A CA 1
ATOM 1464 C C . LYS A 1 184 ? 3.026 6.513 22.235 1.00 94.69 184 LYS A C 1
ATOM 1466 O O . LYS A 1 184 ? 2.028 5.894 21.884 1.00 94.69 184 LYS A O 1
ATOM 1471 N N . GLU A 1 185 ? 4.194 5.921 22.473 1.00 91.38 185 GLU A N 1
ATOM 1472 C CA . GLU A 1 185 ? 4.364 4.465 22.381 1.00 91.38 185 GLU A CA 1
ATOM 1473 C C . GLU A 1 185 ? 3.537 3.731 23.445 1.00 91.38 185 GLU A C 1
ATOM 1475 O O . GLU A 1 185 ? 2.783 2.807 23.141 1.00 91.38 185 GLU A O 1
ATOM 1480 N N . ASN A 1 186 ? 3.628 4.200 24.692 1.00 88.69 186 ASN A N 1
ATOM 1481 C CA . ASN A 1 186 ? 2.870 3.679 25.818 1.00 88.69 186 ASN A CA 1
ATOM 1482 C C . ASN A 1 186 ? 1.910 4.747 26.352 1.00 88.69 186 ASN A C 1
ATOM 1484 O O . ASN A 1 186 ? 2.327 5.704 27.004 1.00 88.69 186 ASN A O 1
ATOM 1488 N N . LYS A 1 187 ? 0.603 4.551 26.141 1.00 79.38 187 LYS A N 1
ATOM 1489 C CA . LYS A 1 187 ? -0.438 5.470 26.639 1.00 79.38 187 LYS A CA 1
ATOM 1490 C C . LYS A 1 187 ? -0.468 5.612 28.165 1.00 79.38 187 LYS A C 1
ATOM 1492 O O . LYS A 1 187 ? -1.040 6.579 28.652 1.00 79.38 187 LYS A O 1
ATOM 1497 N N . ARG A 1 188 ? 0.112 4.665 28.913 1.00 81.31 188 ARG A N 1
ATOM 1498 C CA . ARG A 1 188 ? 0.202 4.719 30.382 1.00 81.31 188 ARG A CA 1
ATOM 1499 C C . ARG A 1 188 ? 1.401 5.529 30.881 1.00 81.31 188 ARG A C 1
ATOM 1501 O O . ARG A 1 188 ? 1.501 5.737 32.084 1.00 81.31 188 ARG A O 1
ATOM 1508 N N . SER A 1 189 ? 2.306 5.953 29.993 1.00 84.00 189 SER A N 1
ATOM 1509 C CA . SER A 1 189 ? 3.431 6.808 30.380 1.00 84.00 189 SER A CA 1
ATOM 1510 C C . SER A 1 189 ? 2.954 8.211 30.770 1.00 84.00 189 SER A C 1
ATOM 1512 O O . SER A 1 189 ? 2.030 8.764 30.161 1.00 84.00 189 SER A O 1
ATOM 1514 N N . THR A 1 190 ? 3.633 8.795 31.757 1.00 81.94 190 THR A N 1
ATOM 1515 C CA . THR A 1 190 ? 3.477 10.191 32.185 1.00 81.94 190 THR A CA 1
ATOM 1516 C C . THR A 1 190 ? 4.107 11.191 31.215 1.00 81.94 190 THR A C 1
ATOM 1518 O O . THR A 1 190 ? 3.861 12.387 31.346 1.00 81.94 190 THR A O 1
ATOM 1521 N N . ASP A 1 191 ? 4.898 10.727 30.243 1.00 86.75 191 ASP A N 1
ATOM 1522 C CA . ASP A 1 191 ? 5.527 11.588 29.235 1.00 86.75 191 ASP A CA 1
ATOM 1523 C C . ASP A 1 191 ? 4.481 12.358 28.434 1.00 86.75 191 ASP A C 1
ATOM 1525 O O . ASP A 1 191 ? 3.378 11.862 28.223 1.00 86.75 191 ASP A O 1
ATOM 1529 N N . GLN A 1 192 ? 4.807 13.550 27.941 1.00 89.56 192 GLN A N 1
ATOM 1530 C CA . GLN A 1 192 ? 3.899 14.314 27.079 1.00 89.56 192 GLN A CA 1
ATOM 1531 C C . GLN A 1 192 ? 3.777 13.675 25.680 1.00 89.56 192 GLN A C 1
ATOM 1533 O O . GLN A 1 192 ? 4.746 13.083 25.197 1.00 89.56 192 GLN A O 1
ATOM 1538 N N . PRO A 1 193 ? 2.605 13.751 25.008 1.00 92.75 193 PRO A N 1
ATOM 1539 C CA . PRO A 1 193 ? 2.482 13.305 23.623 1.00 92.75 193 PRO A CA 1
ATOM 1540 C C . PRO A 1 193 ? 3.449 14.062 22.708 1.00 92.75 193 PRO A C 1
ATOM 1542 O O . PRO A 1 193 ? 3.654 15.265 22.854 1.00 92.75 193 PRO A O 1
ATOM 1545 N N . ILE A 1 194 ? 4.020 13.356 21.735 1.00 93.44 194 ILE A N 1
ATOM 1546 C CA . ILE A 1 194 ? 4.952 13.938 20.768 1.00 93.44 194 ILE A CA 1
ATOM 1547 C C . ILE A 1 194 ? 4.191 14.272 19.486 1.00 93.44 194 ILE A C 1
ATOM 1549 O O . ILE A 1 194 ? 3.410 13.461 18.982 1.00 93.44 194 ILE A O 1
ATOM 1553 N N . ASN A 1 195 ? 4.460 15.447 18.920 1.00 94.00 195 ASN A N 1
ATOM 1554 C CA . ASN A 1 195 ? 3.932 15.840 17.618 1.00 94.00 195 ASN A CA 1
ATOM 1555 C C . ASN A 1 195 ? 4.686 15.115 16.499 1.00 94.00 195 ASN A C 1
ATOM 1557 O O . ASN A 1 195 ? 5.833 15.438 16.182 1.00 94.00 195 ASN A O 1
ATOM 1561 N N . LEU A 1 196 ? 4.020 14.136 15.893 1.00 96.06 196 LEU A N 1
ATOM 1562 C CA . LEU A 1 196 ? 4.514 13.364 14.756 1.00 96.06 196 LEU A CA 1
ATOM 1563 C C . LEU A 1 196 ? 3.537 13.482 13.584 1.00 96.06 196 LEU A C 1
ATOM 1565 O O . LEU A 1 196 ? 2.390 13.894 13.747 1.00 96.06 196 LEU A O 1
ATOM 1569 N N . ARG A 1 197 ? 3.984 13.095 12.393 1.00 95.56 197 ARG A N 1
ATOM 1570 C CA . ARG A 1 197 ? 3.144 13.001 11.197 1.00 95.56 197 ARG A CA 1
ATOM 1571 C C . ARG A 1 197 ? 3.132 11.583 10.650 1.00 95.56 197 ARG A C 1
ATOM 1573 O O . ARG A 1 197 ? 4.180 10.942 10.560 1.00 95.56 197 ARG A O 1
ATOM 1580 N N . ALA A 1 198 ? 1.957 11.117 10.247 1.00 96.75 198 ALA A N 1
ATOM 1581 C CA . ALA A 1 198 ? 1.802 9.845 9.559 1.00 96.75 198 ALA A CA 1
ATOM 1582 C C . ALA A 1 198 ? 2.341 9.941 8.127 1.00 96.75 198 ALA A C 1
ATOM 1584 O O . ALA A 1 198 ? 1.959 10.832 7.362 1.00 96.75 198 ALA A O 1
ATOM 1585 N N . ILE A 1 199 ? 3.210 9.006 7.751 1.00 96.38 199 ILE A N 1
ATOM 1586 C CA . ILE A 1 199 ? 3.668 8.838 6.373 1.00 96.38 199 ILE A CA 1
ATOM 1587 C C . ILE A 1 199 ? 3.452 7.385 5.978 1.00 96.38 199 ILE A C 1
ATOM 1589 O O . ILE A 1 199 ? 3.948 6.475 6.638 1.00 96.38 199 ILE A O 1
ATOM 1593 N N . PHE A 1 200 ? 2.755 7.195 4.863 1.00 96.44 200 PHE A N 1
ATOM 1594 C CA . PHE A 1 200 ? 2.690 5.934 4.145 1.00 96.44 200 PHE A CA 1
ATOM 1595 C C . PHE A 1 200 ? 2.934 6.211 2.662 1.00 96.44 200 PHE A C 1
ATOM 1597 O O . PHE A 1 200 ? 2.128 6.854 1.987 1.00 96.44 200 PHE A O 1
ATOM 1604 N N . ASN A 1 201 ? 4.092 5.783 2.176 1.00 94.06 201 ASN A N 1
ATOM 1605 C CA . ASN A 1 201 ? 4.539 5.958 0.807 1.00 94.06 201 ASN A CA 1
ATOM 1606 C C . ASN A 1 201 ? 5.067 4.633 0.275 1.00 94.06 201 ASN A C 1
ATOM 1608 O O . ASN A 1 201 ? 5.816 3.927 0.947 1.00 94.06 201 ASN A O 1
ATOM 1612 N N . PHE A 1 202 ? 4.710 4.357 -0.970 1.00 94.00 202 PHE A N 1
ATOM 1613 C CA . PHE A 1 202 ? 5.262 3.274 -1.753 1.00 94.00 202 PHE A CA 1
ATOM 1614 C C . PHE A 1 202 ? 5.468 3.751 -3.188 1.00 94.00 202 PHE A C 1
ATOM 1616 O O . PHE A 1 202 ? 4.727 4.610 -3.676 1.00 94.00 202 PHE A O 1
ATOM 1623 N N . ASN A 1 203 ? 6.487 3.206 -3.840 1.00 89.38 203 ASN A N 1
ATOM 1624 C CA . ASN A 1 203 ? 6.893 3.553 -5.196 1.00 89.38 203 ASN A CA 1
ATOM 1625 C C . ASN A 1 203 ? 6.858 2.301 -6.061 1.00 89.38 203 ASN A C 1
ATOM 1627 O O . ASN A 1 203 ? 7.084 1.205 -5.560 1.00 89.38 203 ASN A O 1
ATOM 1631 N N . ILE A 1 204 ? 6.551 2.446 -7.347 1.00 88.69 204 ILE A N 1
ATOM 1632 C CA . ILE A 1 204 ? 6.528 1.300 -8.258 1.00 88.69 204 ILE A CA 1
ATOM 1633 C C . ILE A 1 204 ? 7.928 0.690 -8.367 1.00 88.69 204 ILE A C 1
ATOM 1635 O O . ILE A 1 204 ? 8.904 1.420 -8.534 1.00 88.69 204 ILE A O 1
ATOM 1639 N N . VAL A 1 205 ? 8.026 -0.634 -8.262 1.00 89.56 205 VAL A N 1
ATOM 1640 C CA . VAL A 1 205 ? 9.289 -1.348 -8.478 1.00 89.56 205 VAL A CA 1
ATOM 1641 C C . VAL A 1 205 ? 9.518 -1.445 -9.979 1.00 89.56 205 VAL A C 1
ATOM 1643 O O . VAL A 1 205 ? 8.592 -1.760 -10.735 1.00 89.56 205 VAL A O 1
ATOM 1646 N N . ARG A 1 206 ? 10.737 -1.152 -10.432 1.00 86.88 206 ARG A N 1
ATOM 1647 C CA . ARG A 1 206 ? 11.121 -1.350 -11.832 1.00 86.88 206 ARG A CA 1
ATOM 1648 C C . ARG A 1 206 ? 11.532 -2.795 -12.064 1.00 86.88 206 ARG A C 1
ATOM 1650 O O . ARG A 1 206 ? 12.044 -3.446 -11.169 1.00 86.88 206 ARG A O 1
ATOM 1657 N N . SER A 1 207 ? 11.263 -3.308 -13.258 1.00 86.62 207 SER A N 1
ATOM 1658 C CA . SER A 1 207 ? 11.596 -4.688 -13.601 1.00 86.62 207 SER A CA 1
ATOM 1659 C C . SER A 1 207 ? 13.089 -4.806 -13.897 1.00 86.62 207 SER A C 1
ATOM 1661 O O . SER A 1 207 ? 13.527 -4.366 -14.965 1.00 86.62 207 SER A O 1
ATOM 1663 N N . SER A 1 208 ? 13.837 -5.463 -13.003 1.00 83.12 208 SER A N 1
ATOM 1664 C CA . SER A 1 208 ? 15.242 -5.836 -13.224 1.00 83.12 208 SER A CA 1
ATOM 1665 C C . SER A 1 208 ? 15.439 -6.513 -14.581 1.00 83.12 208 SER A C 1
ATOM 1667 O O . SER A 1 208 ? 16.257 -6.072 -15.374 1.00 83.12 208 SER A O 1
ATOM 1669 N N . HIS A 1 209 ? 14.592 -7.487 -14.930 1.00 84.31 209 HIS A N 1
ATOM 1670 C CA . HIS A 1 209 ? 14.663 -8.192 -16.212 1.00 84.31 209 HIS A CA 1
ATOM 1671 C C . HIS A 1 209 ? 14.561 -7.266 -17.434 1.00 84.31 209 HIS A C 1
ATOM 1673 O O . HIS A 1 209 ? 15.312 -7.416 -18.401 1.00 84.31 209 HIS A O 1
ATOM 1679 N N . GLN A 1 210 ? 13.621 -6.313 -17.429 1.00 86.88 210 GLN A N 1
ATOM 1680 C CA . GLN A 1 210 ? 13.485 -5.370 -18.541 1.00 86.88 210 GLN A CA 1
ATOM 1681 C C . GLN A 1 210 ? 14.695 -4.433 -18.609 1.00 86.88 210 GLN A C 1
ATOM 1683 O O . GLN A 1 210 ? 15.194 -4.171 -19.707 1.00 86.88 210 GLN A O 1
ATOM 1688 N N . ILE A 1 211 ? 15.179 -3.963 -17.453 1.00 87.88 211 ILE A N 1
ATOM 1689 C CA . ILE A 1 211 ? 16.368 -3.109 -17.345 1.00 87.88 211 ILE A CA 1
ATOM 1690 C C . ILE A 1 211 ? 17.602 -3.857 -17.852 1.00 87.88 211 ILE A C 1
ATOM 1692 O O . ILE A 1 211 ? 18.297 -3.358 -18.734 1.00 87.88 211 ILE A O 1
ATOM 1696 N N . ASP A 1 212 ? 17.822 -5.087 -17.404 1.00 89.50 212 ASP A N 1
ATOM 1697 C CA . ASP A 1 212 ? 18.928 -5.943 -17.825 1.00 89.50 212 ASP A CA 1
ATOM 1698 C C . ASP A 1 212 ? 18.870 -6.235 -19.322 1.00 89.50 212 ASP A C 1
ATOM 1700 O O . ASP A 1 212 ? 19.892 -6.188 -20.006 1.00 89.50 212 ASP A O 1
ATOM 1704 N N . LYS A 1 213 ? 17.676 -6.475 -19.876 1.00 90.25 213 LYS A N 1
ATOM 1705 C CA . LYS A 1 213 ? 17.494 -6.660 -21.321 1.00 90.25 213 LYS A CA 1
ATOM 1706 C C . LYS A 1 213 ? 17.855 -5.396 -22.102 1.00 90.25 213 LYS A C 1
ATOM 1708 O O . LYS A 1 213 ? 18.485 -5.503 -23.159 1.00 90.25 213 LYS A O 1
ATOM 1713 N N . LEU A 1 214 ? 17.475 -4.217 -21.608 1.00 91.94 214 LEU A N 1
ATOM 1714 C CA . LEU A 1 214 ? 17.840 -2.934 -22.210 1.00 91.94 214 LEU A CA 1
ATOM 1715 C C . LEU A 1 214 ? 19.360 -2.712 -22.135 1.00 91.94 214 LEU A C 1
ATOM 1717 O O . LEU A 1 214 ? 19.983 -2.408 -23.153 1.00 91.94 214 LEU A O 1
ATOM 1721 N N . ILE A 1 215 ? 19.967 -2.968 -20.972 1.00 92.56 215 ILE A N 1
ATOM 1722 C CA . ILE A 1 215 ? 21.414 -2.877 -20.743 1.00 92.56 215 ILE A CA 1
ATOM 1723 C C . ILE A 1 215 ? 22.181 -3.851 -21.641 1.00 92.56 215 ILE A C 1
ATOM 1725 O O . ILE A 1 215 ? 23.134 -3.449 -22.304 1.00 92.56 215 ILE A O 1
ATOM 1729 N N . ALA A 1 216 ? 21.747 -5.104 -21.755 1.00 93.00 216 ALA A N 1
ATOM 1730 C CA . ALA A 1 216 ? 22.368 -6.102 -22.626 1.00 93.00 216 ALA A CA 1
ATOM 1731 C C . ALA A 1 216 ? 22.312 -5.707 -24.112 1.00 93.00 216 ALA A C 1
ATOM 1733 O O . ALA A 1 216 ? 23.180 -6.090 -24.898 1.00 93.00 216 ALA A O 1
ATOM 1734 N N . ASN A 1 217 ? 21.315 -4.910 -24.507 1.00 92.69 217 ASN A N 1
ATOM 1735 C CA . ASN A 1 217 ? 21.139 -4.426 -25.873 1.00 92.69 217 ASN A CA 1
ATOM 1736 C C . ASN A 1 217 ? 21.592 -2.968 -26.069 1.00 92.69 217 ASN A C 1
ATOM 1738 O O . ASN A 1 217 ? 21.263 -2.384 -27.101 1.00 92.69 217 ASN A O 1
ATOM 1742 N N . PHE A 1 218 ? 22.386 -2.385 -25.158 1.00 92.62 218 PHE A N 1
ATOM 1743 C CA . PHE A 1 218 ? 22.737 -0.955 -25.191 1.00 92.62 218 PHE A CA 1
ATOM 1744 C C . PHE A 1 218 ? 23.308 -0.477 -26.539 1.00 92.62 218 PHE A C 1
ATOM 1746 O O . PHE A 1 218 ? 22.979 0.610 -27.003 1.00 92.62 218 PHE A O 1
ATOM 1753 N N . LYS A 1 219 ? 24.107 -1.309 -27.227 1.00 94.00 219 LYS A N 1
ATOM 1754 C CA . LYS A 1 219 ? 24.703 -0.987 -28.543 1.00 94.00 219 LYS A CA 1
ATOM 1755 C C . LYS A 1 219 ? 23.673 -0.817 -29.664 1.00 94.00 219 LYS A C 1
ATOM 1757 O O . LYS A 1 219 ? 23.994 -0.276 -30.723 1.00 94.00 219 LYS A O 1
ATOM 1762 N N . LYS A 1 220 ? 22.457 -1.333 -29.470 1.00 94.19 220 LYS A N 1
ATOM 1763 C CA . LYS A 1 220 ? 21.346 -1.176 -30.411 1.00 94.19 220 LYS A CA 1
ATOM 1764 C C . LYS A 1 220 ? 20.609 0.139 -30.200 1.00 94.19 220 LYS A C 1
ATOM 1766 O O . LYS A 1 220 ? 19.857 0.507 -31.089 1.00 94.19 220 LYS A O 1
ATOM 1771 N N . ILE A 1 221 ? 20.814 0.847 -29.091 1.00 93.25 221 ILE A N 1
ATOM 1772 C CA . ILE A 1 221 ? 20.188 2.150 -28.862 1.00 93.25 221 ILE A CA 1
ATOM 1773 C C . ILE A 1 221 ? 20.764 3.149 -29.868 1.00 93.25 221 ILE A C 1
ATOM 1775 O O . ILE A 1 221 ? 21.984 3.258 -30.001 1.00 93.25 221 ILE A O 1
ATOM 1779 N N . ASN A 1 222 ? 19.901 3.843 -30.606 1.00 91.50 222 ASN A N 1
ATOM 1780 C CA . ASN A 1 222 ? 20.301 4.878 -31.564 1.00 91.50 222 ASN A CA 1
ATOM 1781 C C . ASN A 1 222 ? 19.834 6.279 -31.170 1.00 91.50 222 ASN A C 1
ATOM 1783 O O . ASN A 1 222 ? 20.475 7.244 -31.582 1.00 91.50 222 ASN A O 1
ATOM 1787 N N . SER A 1 223 ? 18.778 6.387 -30.364 1.00 90.44 223 SER A N 1
ATOM 1788 C CA . SER A 1 223 ? 18.250 7.663 -29.898 1.00 90.44 223 SER A CA 1
ATOM 1789 C C . SER A 1 223 ? 17.802 7.581 -28.446 1.00 90.44 223 SER A C 1
ATOM 1791 O O . SER A 1 223 ? 17.285 6.556 -27.987 1.00 90.44 223 SER A O 1
ATOM 1793 N N . VAL A 1 224 ? 17.933 8.708 -27.752 1.00 89.88 224 VAL A N 1
ATOM 1794 C CA . VAL A 1 224 ? 17.299 8.958 -26.456 1.00 89.88 224 VAL A CA 1
ATOM 1795 C C . VAL A 1 224 ? 16.159 9.942 -26.664 1.00 89.88 224 VAL A C 1
ATOM 1797 O O . VAL A 1 224 ? 16.312 10.944 -27.362 1.00 89.88 224 VAL A O 1
ATOM 1800 N N . VAL A 1 225 ? 15.017 9.646 -26.049 1.00 87.25 225 VAL A N 1
ATOM 1801 C CA . VAL A 1 225 ? 13.819 10.483 -26.052 1.00 87.25 225 VAL A CA 1
ATOM 1802 C C . VAL A 1 225 ? 13.583 10.989 -24.632 1.00 87.25 225 VAL A C 1
ATOM 1804 O O . VAL A 1 225 ? 13.516 10.199 -23.695 1.00 87.25 225 VAL A O 1
ATOM 1807 N N . LYS A 1 226 ? 13.448 12.302 -24.450 1.00 83.44 226 LYS A N 1
ATOM 1808 C CA . LYS A 1 226 ? 13.203 12.939 -23.155 1.00 83.44 226 LYS A CA 1
ATOM 1809 C C . LYS A 1 226 ? 11.929 13.767 -23.201 1.00 83.44 226 LYS A C 1
ATOM 1811 O O . LYS A 1 226 ? 11.807 14.666 -24.031 1.00 83.44 226 LYS A O 1
ATOM 1816 N N . HIS A 1 227 ? 11.014 13.508 -22.277 1.00 81.06 227 HIS A N 1
ATOM 1817 C CA . HIS A 1 227 ? 9.914 14.420 -21.982 1.00 81.06 227 HIS A CA 1
ATOM 1818 C C . HIS A 1 227 ? 10.340 15.390 -20.875 1.00 81.06 227 HIS A C 1
ATOM 1820 O O . HIS A 1 227 ? 10.955 14.952 -19.905 1.00 81.06 227 HIS A O 1
ATOM 1826 N N . ASN A 1 228 ? 10.034 16.683 -21.036 1.00 69.81 228 ASN A N 1
ATOM 1827 C CA . ASN A 1 228 ? 10.145 17.705 -19.984 1.00 69.81 228 ASN A CA 1
ATOM 1828 C C . ASN A 1 228 ? 8.898 18.603 -19.975 1.00 69.81 228 ASN A C 1
ATOM 1830 O O . ASN A 1 228 ? 8.363 18.941 -21.038 1.00 69.81 228 ASN A O 1
ATOM 1834 N N . LYS A 1 229 ? 8.484 19.070 -18.793 1.00 58.34 229 LYS A N 1
ATOM 1835 C CA . LYS A 1 229 ? 7.523 20.174 -18.634 1.00 58.34 229 LYS A CA 1
ATOM 1836 C C . LYS A 1 229 ? 8.251 21.409 -18.097 1.00 58.34 229 LYS A C 1
ATOM 1838 O O . LYS A 1 229 ? 8.868 21.335 -17.043 1.00 58.34 229 LYS A O 1
ATOM 1843 N N . LEU A 1 230 ? 8.169 22.543 -18.793 1.00 56.06 230 LEU A N 1
ATOM 1844 C CA . LEU A 1 230 ? 8.716 23.816 -18.310 1.00 56.06 230 LEU A CA 1
ATOM 1845 C C . LEU A 1 230 ? 7.607 24.676 -17.698 1.00 56.06 230 LEU A C 1
ATOM 1847 O O . LEU A 1 230 ? 6.558 24.854 -18.316 1.00 56.06 230 LEU A O 1
ATOM 1851 N N . SER A 1 231 ? 7.867 25.226 -16.509 1.00 43.06 231 SER A N 1
ATOM 1852 C CA . SER A 1 231 ? 7.070 26.283 -15.879 1.00 43.06 231 SER A CA 1
ATOM 1853 C C . SER A 1 231 ? 7.948 27.536 -15.749 1.00 43.06 231 SER A C 1
ATOM 1855 O O . SER A 1 231 ? 9.118 27.433 -15.384 1.00 43.06 231 SER A O 1
ATOM 1857 N N . VAL A 1 232 ? 7.414 28.711 -16.094 1.00 48.12 232 VAL A N 1
ATOM 1858 C CA . VAL A 1 232 ? 8.168 29.950 -16.412 1.00 48.12 232 VAL A CA 1
ATOM 1859 C C . VAL A 1 232 ? 9.003 30.522 -15.242 1.00 48.12 232 VAL A C 1
ATOM 1861 O O . VAL A 1 232 ? 9.846 31.390 -15.452 1.00 48.12 232 VAL A O 1
ATOM 1864 N N . THR A 1 233 ? 8.855 30.013 -14.017 1.00 42.16 233 THR A N 1
ATOM 1865 C CA . THR A 1 233 ? 9.600 30.481 -12.834 1.00 42.16 233 THR A CA 1
ATOM 1866 C C . THR A 1 233 ? 10.948 29.796 -12.595 1.00 42.16 233 THR A C 1
ATOM 1868 O O . THR A 1 233 ? 11.738 30.304 -11.801 1.00 42.16 233 THR A O 1
ATOM 1871 N N . GLU A 1 234 ? 11.257 28.684 -13.266 1.00 38.53 234 GLU A N 1
ATOM 1872 C CA . GLU A 1 234 ? 12.509 27.954 -13.032 1.00 38.53 234 GLU A CA 1
ATOM 1873 C C . GLU A 1 234 ? 13.546 28.232 -14.125 1.00 38.53 234 GLU A C 1
ATOM 1875 O O . GLU A 1 234 ? 13.502 27.721 -15.245 1.00 38.53 234 GLU A O 1
ATOM 1880 N N . THR A 1 235 ? 14.539 29.051 -13.782 1.00 37.66 235 THR A N 1
ATOM 1881 C CA . THR A 1 235 ? 15.783 29.167 -14.538 1.00 37.66 235 THR A CA 1
ATOM 1882 C C . THR A 1 235 ? 16.475 27.804 -14.576 1.00 37.66 235 THR A C 1
ATOM 1884 O O . THR A 1 235 ? 16.905 27.297 -13.543 1.00 37.66 235 THR A O 1
ATOM 1887 N N . LEU A 1 236 ? 16.581 27.236 -15.784 1.00 37.09 236 LEU A N 1
ATOM 1888 C CA . LEU A 1 236 ? 17.294 26.003 -16.148 1.00 37.09 236 LEU A CA 1
ATOM 1889 C C . LEU A 1 236 ? 18.447 25.646 -15.190 1.00 37.09 236 LEU A C 1
ATOM 1891 O O . LEU A 1 236 ? 19.580 26.095 -15.363 1.00 37.09 236 LEU A O 1
ATOM 1895 N N . LYS A 1 237 ? 18.178 24.757 -14.234 1.00 36.94 237 LYS A N 1
ATOM 1896 C CA . LYS A 1 237 ? 19.190 23.875 -13.649 1.00 36.94 237 LYS A CA 1
ATOM 1897 C C . LYS A 1 237 ? 18.884 22.467 -14.134 1.00 36.94 237 LYS A C 1
ATOM 1899 O O . LYS A 1 237 ? 18.275 21.668 -13.434 1.00 36.94 237 LYS A O 1
ATOM 1904 N N . LEU A 1 238 ? 19.277 22.181 -15.374 1.00 42.75 238 LEU A N 1
ATOM 1905 C CA . LEU A 1 238 ? 19.349 20.806 -15.861 1.00 42.75 238 LEU A CA 1
ATOM 1906 C C . LEU A 1 238 ? 20.439 20.098 -15.047 1.00 42.75 238 LEU A C 1
ATOM 1908 O O . LEU A 1 238 ? 21.626 20.226 -15.337 1.00 42.75 238 LEU A O 1
ATOM 1912 N N . GLY A 1 239 ? 20.026 19.414 -13.981 1.00 40.69 239 GLY A N 1
ATOM 1913 C CA . GLY A 1 239 ? 20.877 18.531 -13.194 1.00 40.69 239 GLY A CA 1
ATOM 1914 C C . GLY A 1 239 ? 21.258 17.314 -14.027 1.00 40.69 239 GLY A C 1
ATOM 1915 O O . GLY A 1 239 ? 20.566 16.304 -14.017 1.00 40.69 239 GLY A O 1
ATOM 1916 N N . TRP A 1 240 ? 22.341 17.434 -14.787 1.00 44.16 240 TRP A N 1
ATOM 1917 C CA . TRP A 1 240 ? 23.077 16.300 -15.335 1.00 44.16 240 TRP A CA 1
ATOM 1918 C C . TRP A 1 240 ? 24.427 16.183 -14.623 1.00 44.16 240 TRP A C 1
ATOM 1920 O O . TRP A 1 240 ? 24.993 17.211 -14.232 1.00 44.16 240 TRP A O 1
ATOM 1930 N N . PRO A 1 241 ? 24.983 14.965 -14.476 1.00 41.56 241 PRO A N 1
ATOM 1931 C CA . PRO A 1 241 ? 26.357 14.792 -14.032 1.00 41.56 241 PRO A CA 1
ATOM 1932 C C . PRO A 1 241 ? 27.298 15.563 -14.968 1.00 41.56 241 PRO A C 1
ATOM 1934 O O . PRO A 1 241 ? 27.229 15.476 -16.196 1.00 41.56 241 PRO A O 1
ATOM 1937 N N . SER A 1 242 ? 28.180 16.343 -14.353 1.00 45.16 242 SER A N 1
ATOM 1938 C CA . SER A 1 242 ? 28.972 17.459 -14.892 1.00 45.16 242 SER A CA 1
ATOM 1939 C C . SER A 1 242 ? 29.958 17.146 -16.031 1.00 45.16 242 SER A C 1
ATOM 1941 O O . SER A 1 242 ? 30.784 17.992 -16.365 1.00 45.16 242 SER A O 1
ATOM 1943 N N . LYS A 1 243 ? 29.896 15.964 -16.657 1.00 42.19 243 LYS A N 1
ATOM 1944 C CA . LYS A 1 243 ? 30.809 15.560 -17.742 1.00 42.19 243 LYS A CA 1
ATOM 1945 C C . LYS A 1 243 ? 30.207 15.615 -19.150 1.00 42.19 243 LYS A C 1
ATOM 1947 O O . LYS A 1 243 ? 30.970 15.583 -20.106 1.00 42.19 243 LYS A O 1
ATOM 1952 N N . LEU A 1 244 ? 28.884 15.738 -19.294 1.00 42.81 244 LEU A N 1
ATOM 1953 C CA . LEU A 1 244 ? 28.206 15.788 -20.606 1.00 42.81 244 LEU A CA 1
ATOM 1954 C C . LEU A 1 244 ? 27.602 17.164 -20.953 1.00 42.81 244 LEU A C 1
ATOM 1956 O O . LEU A 1 244 ? 27.157 17.374 -22.079 1.00 42.81 244 LEU A O 1
ATOM 1960 N N . SER A 1 245 ? 27.583 18.120 -20.019 1.00 45.12 245 SER A N 1
ATOM 1961 C CA . SER A 1 245 ? 26.806 19.364 -20.152 1.00 45.12 245 SER A CA 1
ATOM 1962 C C . SER A 1 245 ? 27.533 20.541 -20.815 1.00 45.12 245 SER A C 1
ATOM 1964 O O . SER A 1 245 ? 26.883 21.532 -21.138 1.00 45.12 245 SER A O 1
ATOM 1966 N N . ALA A 1 246 ? 28.844 20.469 -21.056 1.00 42.44 246 ALA A N 1
ATOM 1967 C CA . ALA A 1 246 ? 29.605 21.655 -21.465 1.00 42.44 246 ALA A CA 1
ATOM 1968 C C . ALA A 1 246 ? 29.550 21.983 -22.971 1.00 42.44 246 ALA A C 1
ATOM 1970 O O . ALA A 1 246 ? 29.883 23.101 -23.349 1.00 42.44 246 ALA A O 1
ATOM 1971 N N . SER A 1 247 ? 29.153 21.051 -23.844 1.00 41.34 247 SER A N 1
ATOM 1972 C CA . SER A 1 247 ? 29.440 21.196 -25.286 1.00 41.34 247 SER A CA 1
ATOM 1973 C C . SER A 1 247 ? 28.222 21.309 -26.204 1.00 41.34 247 SER A C 1
ATOM 1975 O O . SER A 1 247 ? 28.402 21.619 -27.377 1.00 41.34 247 SER A O 1
ATOM 1977 N N . ILE A 1 248 ? 26.999 21.055 -25.722 1.00 45.03 248 ILE A N 1
ATOM 1978 C CA . ILE A 1 248 ? 25.841 20.852 -26.621 1.00 45.03 248 ILE A CA 1
ATOM 1979 C C . ILE A 1 248 ? 24.697 21.866 -26.409 1.00 45.03 248 ILE A C 1
ATOM 1981 O O . ILE A 1 248 ? 23.924 22.096 -27.333 1.00 45.03 248 ILE A O 1
ATOM 1985 N N . PHE A 1 249 ? 24.595 22.547 -25.260 1.00 43.28 249 PHE A N 1
ATOM 1986 C CA . PHE A 1 249 ? 23.349 23.245 -24.881 1.00 43.28 249 PHE A CA 1
ATOM 1987 C C . PHE A 1 249 ? 23.446 24.762 -24.640 1.00 43.28 249 PHE A C 1
ATOM 1989 O O . PHE A 1 249 ? 22.599 25.311 -23.940 1.00 43.28 249 PHE A O 1
ATOM 1996 N N . ASP A 1 250 ? 24.413 25.467 -25.238 1.00 37.78 250 ASP A N 1
ATOM 1997 C CA . ASP A 1 250 ? 24.559 26.923 -25.026 1.00 37.78 250 ASP A CA 1
ATOM 1998 C C . ASP A 1 250 ? 24.010 27.821 -26.149 1.00 37.78 250 ASP A C 1
ATOM 2000 O O . ASP A 1 250 ? 24.379 28.988 -26.264 1.00 37.78 250 ASP A O 1
ATOM 2004 N N . LYS A 1 251 ? 23.116 27.333 -27.018 1.00 38.78 251 LYS A N 1
ATOM 2005 C CA . LYS A 1 251 ? 22.517 28.209 -28.039 1.00 38.78 251 LYS A CA 1
ATOM 2006 C C . LYS A 1 251 ? 21.010 28.022 -28.148 1.00 38.78 251 LYS A C 1
ATOM 2008 O O . LYS A 1 251 ? 20.530 27.038 -28.690 1.00 38.78 251 LYS A O 1
ATOM 2013 N N . GLN A 1 252 ? 20.328 29.083 -27.707 1.00 37.72 252 GLN A N 1
ATOM 2014 C CA . GLN A 1 252 ? 18.914 29.440 -27.870 1.00 37.72 252 GLN A CA 1
ATOM 2015 C C . GLN A 1 252 ? 17.973 29.018 -26.733 1.00 37.72 252 GLN A C 1
ATOM 2017 O O . GLN A 1 252 ? 17.559 27.872 -26.598 1.00 37.72 252 GLN A O 1
ATOM 2022 N N . LYS A 1 253 ? 17.582 30.024 -25.938 1.00 39.75 253 LYS A N 1
ATOM 2023 C CA . LYS A 1 253 ? 16.453 29.974 -25.005 1.00 39.75 253 LYS A CA 1
ATOM 2024 C C . LYS A 1 253 ? 15.214 30.514 -25.732 1.00 39.75 253 LYS A C 1
ATOM 2026 O O . LYS A 1 253 ? 15.150 31.728 -25.937 1.00 39.75 253 LYS A O 1
ATOM 2031 N N . PRO A 1 254 ? 14.238 29.687 -26.136 1.00 41.16 254 PRO A N 1
ATOM 2032 C CA . PRO A 1 254 ? 12.960 30.216 -26.585 1.00 41.16 254 PRO A CA 1
ATOM 2033 C C . PRO A 1 254 ? 12.216 30.811 -25.379 1.00 41.16 254 PRO A C 1
ATOM 2035 O O . PRO A 1 254 ? 12.048 30.151 -24.355 1.00 41.16 254 PRO A O 1
ATOM 2038 N N . LYS A 1 255 ? 11.786 32.074 -25.485 1.00 37.81 255 LYS A N 1
ATOM 2039 C CA . LYS A 1 255 ? 10.791 32.652 -24.572 1.00 37.81 255 LYS A CA 1
ATOM 2040 C C . LYS A 1 255 ? 9.430 32.111 -24.992 1.00 37.81 255 LYS A C 1
ATOM 2042 O O . LYS A 1 255 ? 8.963 32.447 -26.075 1.00 37.81 255 LYS A O 1
ATOM 2047 N N . VAL A 1 256 ? 8.814 31.284 -24.156 1.00 46.09 256 VAL A N 1
ATOM 2048 C CA . VAL A 1 256 ? 7.430 30.842 -24.351 1.00 46.09 256 VAL A CA 1
ATOM 2049 C C . VAL A 1 256 ? 6.664 31.084 -23.059 1.00 46.09 256 VAL A C 1
ATOM 2051 O O . VAL A 1 256 ? 7.187 30.820 -21.978 1.00 46.09 256 VAL A O 1
ATOM 2054 N N . ASP A 1 257 ? 5.457 31.629 -23.188 1.00 41.91 257 ASP A N 1
ATOM 2055 C CA . ASP A 1 257 ? 4.555 31.917 -22.077 1.00 41.91 257 ASP A CA 1
ATOM 2056 C C . ASP A 1 257 ? 3.645 30.698 -21.821 1.00 41.91 257 ASP A C 1
ATOM 2058 O O . ASP A 1 257 ? 3.090 30.125 -22.762 1.00 41.91 257 ASP A O 1
ATOM 2062 N N . GLY A 1 258 ? 3.523 30.268 -20.561 1.00 53.16 258 GLY A N 1
ATOM 2063 C CA . GLY A 1 258 ? 2.738 29.095 -20.143 1.00 53.16 258 GLY A CA 1
ATOM 2064 C C . GLY A 1 258 ? 3.525 27.797 -19.872 1.00 53.16 258 GLY A C 1
ATOM 2065 O O . GLY A 1 258 ? 4.735 27.703 -20.061 1.00 53.16 258 GLY A O 1
ATOM 2066 N N . ASN A 1 259 ? 2.813 26.770 -19.383 1.00 56.00 259 ASN A N 1
ATOM 2067 C CA . ASN A 1 259 ? 3.357 25.425 -19.152 1.00 56.00 259 ASN A CA 1
ATOM 2068 C C . ASN A 1 259 ? 3.600 24.722 -20.494 1.00 56.00 259 ASN A C 1
ATOM 2070 O O . ASN A 1 259 ? 2.678 24.110 -21.042 1.00 56.00 259 ASN A O 1
ATOM 2074 N N . VAL A 1 260 ? 4.821 24.769 -21.018 1.00 64.62 260 VAL A N 1
ATOM 2075 C CA . VAL A 1 260 ? 5.135 24.117 -22.293 1.00 64.62 260 VAL A CA 1
ATOM 2076 C C . VAL A 1 260 ? 5.701 22.726 -22.050 1.00 64.62 260 VAL A C 1
ATOM 2078 O O . VAL A 1 260 ? 6.621 22.517 -21.258 1.00 64.62 260 VAL A O 1
ATOM 2081 N N . LYS A 1 261 ? 5.111 21.758 -22.742 1.00 72.56 261 LYS A N 1
ATOM 2082 C CA . LYS A 1 261 ? 5.516 20.358 -22.754 1.00 72.56 261 LYS A CA 1
ATOM 2083 C C . LYS A 1 261 ? 6.409 20.125 -23.964 1.00 72.56 261 LYS A C 1
ATOM 2085 O O . LYS A 1 261 ? 5.994 20.407 -25.085 1.00 72.56 261 LYS A O 1
ATOM 2090 N N . PHE A 1 262 ? 7.609 19.610 -23.739 1.00 72.25 262 PHE A N 1
ATOM 2091 C CA . PHE A 1 262 ? 8.567 19.322 -24.798 1.00 72.25 262 PHE A CA 1
ATOM 2092 C C . PHE A 1 262 ? 8.918 17.840 -24.824 1.00 72.25 262 PHE A C 1
ATOM 2094 O O . PHE A 1 262 ? 9.125 17.221 -23.778 1.00 72.25 262 PHE A O 1
ATOM 2101 N N . THR A 1 263 ? 9.059 17.313 -26.036 1.00 77.00 263 THR A N 1
ATOM 2102 C CA . THR A 1 263 ? 9.680 16.018 -26.308 1.00 77.00 263 THR A CA 1
ATOM 2103 C C . THR A 1 263 ? 10.941 16.273 -27.116 1.00 77.00 263 THR A C 1
ATOM 2105 O O . THR A 1 263 ? 10.875 16.816 -28.216 1.00 77.00 263 THR A O 1
ATOM 2108 N N . PHE A 1 264 ? 12.089 15.898 -26.565 1.00 82.50 264 PHE A N 1
ATOM 2109 C CA . PHE A 1 264 ? 13.375 15.969 -27.246 1.00 82.50 264 PHE A CA 1
ATOM 2110 C C . PHE A 1 264 ? 13.795 14.566 -27.639 1.00 82.50 264 PHE A C 1
ATOM 2112 O O . PHE A 1 264 ? 13.895 13.697 -26.782 1.00 82.50 264 PHE A O 1
ATOM 2119 N N . GLU A 1 265 ? 14.074 14.353 -28.915 1.00 85.50 265 GLU A N 1
ATOM 2120 C CA . GLU A 1 265 ? 14.750 13.154 -29.389 1.00 85.50 265 GLU A CA 1
ATOM 2121 C C . GLU A 1 265 ? 16.108 13.565 -29.937 1.00 85.50 265 GLU A C 1
ATOM 2123 O O . GLU A 1 265 ? 16.198 14.504 -30.729 1.00 85.50 265 GLU A O 1
ATOM 2128 N N . TYR A 1 266 ? 17.164 12.881 -29.512 1.00 82.88 266 TYR A N 1
ATOM 2129 C CA . TYR A 1 266 ? 18.495 13.108 -30.055 1.00 82.88 266 TYR A CA 1
ATOM 2130 C C . TYR A 1 266 ? 19.225 11.785 -30.296 1.00 82.88 266 TYR A C 1
ATOM 2132 O O . TYR A 1 266 ? 19.083 10.851 -29.495 1.00 82.88 266 TYR A O 1
ATOM 2140 N N . PRO A 1 267 ? 20.016 11.689 -31.384 1.00 87.62 267 PRO A N 1
ATOM 2141 C CA . PRO A 1 267 ? 20.856 10.530 -31.634 1.00 87.62 267 PRO A CA 1
ATOM 2142 C C . PRO A 1 267 ? 21.861 10.354 -30.499 1.00 87.62 267 PRO A C 1
ATOM 2144 O O . PRO A 1 267 ? 22.632 11.262 -30.187 1.00 87.62 267 PRO A O 1
ATOM 2147 N N . TYR A 1 268 ? 21.846 9.185 -29.875 1.00 88.19 268 TYR A N 1
ATOM 2148 C CA . TYR A 1 268 ? 22.768 8.838 -28.806 1.00 88.19 268 TYR A CA 1
ATOM 2149 C C . TYR A 1 268 ? 22.839 7.320 -28.661 1.00 88.19 268 TYR A C 1
ATOM 2151 O O . TYR A 1 268 ? 21.817 6.637 -28.583 1.00 88.19 268 TYR A O 1
ATOM 2159 N N . THR A 1 269 ? 24.059 6.799 -28.593 1.00 90.62 269 THR A N 1
ATOM 2160 C CA . THR A 1 269 ? 24.338 5.394 -28.297 1.00 90.62 269 THR A CA 1
ATOM 2161 C C . THR A 1 269 ? 25.268 5.366 -27.089 1.00 90.62 269 THR A C 1
ATOM 2163 O O . THR A 1 269 ? 26.374 5.898 -27.199 1.00 90.62 269 THR A O 1
ATOM 2166 N N . PRO A 1 270 ? 24.869 4.756 -25.957 1.00 90.00 270 PRO A N 1
ATOM 2167 C CA . PRO A 1 270 ? 25.758 4.613 -24.810 1.00 90.00 270 PRO A CA 1
ATOM 2168 C C . PRO A 1 270 ? 27.050 3.893 -25.217 1.00 90.00 270 PRO A C 1
ATOM 2170 O O . PRO A 1 270 ? 27.011 2.880 -25.919 1.00 90.00 270 PRO A O 1
ATOM 2173 N N . ALA A 1 271 ? 28.200 4.379 -24.760 1.00 88.25 271 ALA A N 1
ATOM 2174 C CA . ALA A 1 271 ? 29.499 3.773 -25.032 1.00 88.25 271 ALA A CA 1
ATOM 2175 C C . ALA A 1 271 ? 29.687 2.452 -24.271 1.00 88.25 271 ALA A C 1
ATOM 2177 O O . ALA A 1 271 ? 30.450 1.582 -24.696 1.00 88.25 271 ALA A O 1
ATOM 2178 N N . SER A 1 272 ? 28.980 2.270 -23.151 1.00 92.25 272 SER A N 1
ATOM 2179 C CA . SER A 1 272 ? 29.024 1.039 -22.360 1.00 92.25 272 SER A CA 1
ATOM 2180 C C . SER A 1 272 ? 27.705 0.736 -21.645 1.00 92.25 272 SER A C 1
ATOM 2182 O O . SER A 1 272 ? 26.905 1.628 -21.369 1.00 92.25 272 SER A O 1
ATOM 2184 N N . ALA A 1 273 ? 27.532 -0.529 -21.254 1.00 91.50 273 ALA A N 1
ATOM 2185 C CA . ALA A 1 273 ? 26.457 -0.966 -20.360 1.00 91.50 273 ALA A CA 1
ATOM 2186 C C . ALA A 1 273 ? 26.436 -0.174 -19.036 1.00 91.50 273 ALA A C 1
ATOM 2188 O O . ALA A 1 273 ? 25.370 0.165 -18.532 1.00 91.50 273 ALA A O 1
ATOM 2189 N N . LYS A 1 274 ? 27.617 0.169 -18.501 1.00 90.50 274 LYS A N 1
ATOM 2190 C CA . LYS A 1 274 ? 27.758 0.956 -17.269 1.00 90.50 274 LYS A CA 1
ATOM 2191 C C . LYS A 1 274 ? 27.252 2.390 -17.434 1.00 90.50 274 LYS A C 1
ATOM 2193 O O . LYS A 1 274 ? 26.619 2.913 -16.529 1.00 90.50 274 LYS A O 1
ATOM 2198 N N . GLU A 1 275 ? 27.514 3.018 -18.578 1.00 88.62 275 GLU A N 1
ATOM 2199 C CA . GLU A 1 275 ? 27.013 4.367 -18.869 1.00 88.62 275 GLU A CA 1
ATOM 2200 C C . GLU A 1 275 ? 25.486 4.389 -18.944 1.00 88.62 275 GLU A C 1
ATOM 2202 O O . GLU A 1 275 ? 24.858 5.229 -18.307 1.00 88.62 275 GLU A O 1
ATOM 2207 N N . LEU A 1 276 ? 24.884 3.423 -19.643 1.00 90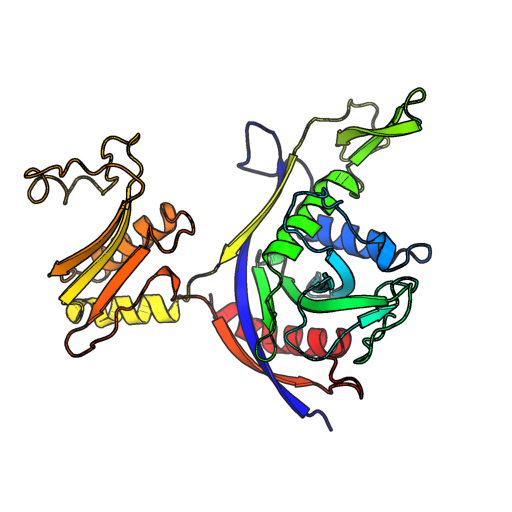.25 276 LEU A N 1
ATOM 2208 C CA . LEU A 1 276 ? 23.430 3.293 -19.689 1.00 90.25 276 LEU A CA 1
ATOM 2209 C C . LEU A 1 276 ? 22.835 3.046 -18.299 1.00 90.25 276 LEU A C 1
ATOM 2211 O O . LEU A 1 276 ? 21.840 3.674 -17.950 1.00 90.25 276 LEU A O 1
ATOM 2215 N N . LYS A 1 277 ? 23.461 2.182 -17.491 1.00 89.88 277 LYS A N 1
ATOM 2216 C CA . LYS A 1 277 ? 23.031 1.955 -16.109 1.00 89.88 277 LYS A CA 1
ATOM 2217 C C . LYS A 1 277 ? 23.053 3.251 -15.295 1.00 89.88 277 LYS A C 1
ATOM 2219 O O . LYS A 1 277 ? 22.068 3.548 -14.640 1.00 89.88 277 LYS A O 1
ATOM 2224 N N . ASN A 1 278 ? 24.115 4.050 -15.394 1.00 85.94 278 ASN A N 1
ATOM 2225 C CA . ASN A 1 278 ? 24.187 5.333 -14.692 1.00 85.94 278 ASN A CA 1
ATOM 2226 C C . ASN A 1 278 ? 23.068 6.295 -15.123 1.00 85.94 278 ASN A C 1
ATOM 2228 O O . ASN A 1 278 ? 22.505 6.975 -14.278 1.00 85.94 278 ASN A O 1
ATOM 2232 N N . ILE A 1 279 ? 22.714 6.335 -16.415 1.00 85.56 279 ILE A N 1
ATOM 2233 C CA . ILE A 1 279 ? 21.591 7.157 -16.905 1.00 85.56 279 ILE A CA 1
ATOM 2234 C C . ILE A 1 279 ? 20.268 6.712 -16.270 1.00 85.56 279 ILE A C 1
ATOM 2236 O O . ILE A 1 279 ? 19.448 7.554 -15.910 1.00 85.56 279 ILE A O 1
ATOM 2240 N N . ILE A 1 280 ? 20.055 5.399 -16.149 1.00 86.94 280 ILE A N 1
ATOM 2241 C CA . ILE A 1 280 ? 18.857 4.826 -15.524 1.00 86.94 280 ILE A CA 1
ATOM 2242 C C . ILE A 1 280 ? 18.841 5.143 -14.024 1.00 86.94 280 ILE A C 1
ATOM 2244 O O . ILE A 1 280 ? 17.843 5.674 -13.546 1.00 86.94 280 ILE A O 1
ATOM 2248 N N . ASP A 1 281 ? 19.946 4.895 -13.315 1.00 83.56 281 ASP A N 1
ATOM 2249 C CA . ASP A 1 281 ? 20.085 5.160 -11.877 1.00 83.56 281 ASP A CA 1
ATOM 2250 C C . ASP A 1 281 ? 19.856 6.659 -11.566 1.00 83.56 281 ASP A C 1
ATOM 2252 O O . ASP A 1 281 ? 19.102 7.008 -10.654 1.00 83.56 281 ASP A O 1
ATOM 2256 N N . ASP A 1 282 ? 20.451 7.562 -12.359 1.00 81.31 282 ASP A N 1
ATOM 2257 C CA . ASP A 1 282 ? 20.268 9.013 -12.227 1.00 81.31 282 ASP A CA 1
ATOM 2258 C C . ASP A 1 282 ? 18.813 9.420 -12.483 1.00 81.31 282 ASP A C 1
ATOM 2260 O O . ASP A 1 282 ? 18.270 10.287 -11.794 1.00 81.31 282 ASP A O 1
ATOM 2264 N N . TRP A 1 283 ? 18.159 8.812 -13.475 1.00 85.25 283 TRP A N 1
ATOM 2265 C CA . TRP A 1 283 ? 16.751 9.073 -13.738 1.00 85.25 283 TRP A CA 1
ATOM 2266 C C . TRP A 1 283 ? 15.867 8.595 -12.587 1.00 85.25 283 TRP A C 1
ATOM 2268 O O . TRP A 1 283 ? 15.024 9.363 -12.133 1.00 85.25 283 TRP A O 1
ATOM 2278 N N . GLU A 1 284 ? 16.074 7.382 -12.071 1.00 80.00 284 GLU A N 1
ATOM 2279 C CA . GLU A 1 284 ? 15.303 6.844 -10.944 1.00 80.00 284 GLU A CA 1
ATOM 2280 C C . GLU A 1 284 ? 15.434 7.718 -9.694 1.00 80.00 284 GLU A C 1
ATOM 2282 O O . GLU A 1 284 ? 14.429 8.012 -9.045 1.00 80.00 284 GLU A O 1
ATOM 2287 N N . ALA A 1 285 ? 16.646 8.199 -9.398 1.00 75.19 285 ALA A N 1
ATOM 2288 C CA . ALA A 1 285 ? 16.908 9.071 -8.254 1.00 75.19 285 ALA A CA 1
ATOM 2289 C C . ALA A 1 285 ? 16.193 10.432 -8.343 1.00 75.19 285 ALA A C 1
ATOM 2291 O O . ALA A 1 285 ? 15.896 11.039 -7.313 1.00 75.19 285 ALA A O 1
ATOM 2292 N N . ASN A 1 286 ? 15.912 10.914 -9.558 1.00 75.81 286 ASN A N 1
ATOM 2293 C CA . ASN A 1 286 ? 15.316 12.229 -9.808 1.00 75.81 286 ASN A CA 1
ATOM 2294 C C . ASN A 1 286 ? 13.874 12.161 -10.344 1.00 75.81 286 ASN A C 1
ATOM 2296 O O . ASN A 1 286 ? 13.267 13.201 -10.609 1.00 75.81 286 ASN A O 1
ATOM 2300 N N . TYR A 1 287 ? 13.309 10.965 -10.526 1.00 75.44 287 TYR A N 1
ATOM 2301 C CA . TYR A 1 287 ? 11.996 10.797 -11.138 1.00 75.44 287 TYR A CA 1
ATOM 2302 C C . TYR A 1 287 ? 10.881 11.295 -10.213 1.00 75.44 287 TYR A C 1
ATOM 2304 O O . TYR A 1 287 ? 10.650 10.775 -9.122 1.00 75.44 287 TYR A O 1
ATOM 2312 N N . THR A 1 288 ? 10.128 12.284 -10.688 1.00 65.75 288 THR A N 1
ATOM 2313 C CA . THR A 1 288 ? 9.059 12.952 -9.927 1.00 65.75 288 THR A CA 1
ATOM 2314 C C . THR A 1 288 ? 7.717 12.217 -9.987 1.00 65.75 288 THR A C 1
ATOM 2316 O O . THR A 1 288 ? 6.749 12.639 -9.355 1.00 65.75 288 THR A O 1
ATOM 2319 N N . GLY A 1 289 ? 7.614 11.132 -10.764 1.00 65.75 289 GLY A N 1
ATOM 2320 C CA . GLY A 1 289 ? 6.336 10.472 -11.056 1.00 65.75 289 GLY A CA 1
ATOM 2321 C C . GLY A 1 289 ? 5.590 11.058 -12.259 1.00 65.75 289 GLY A C 1
ATOM 2322 O O . GLY A 1 289 ? 4.577 10.496 -12.678 1.00 65.75 289 GLY A O 1
ATOM 2323 N N . SER A 1 290 ? 6.077 12.161 -12.834 1.00 70.25 290 SER A N 1
ATOM 2324 C CA . SER A 1 290 ? 5.469 12.818 -13.990 1.00 70.25 290 SER A CA 1
ATOM 2325 C C . SER A 1 290 ? 5.786 12.081 -15.294 1.00 70.25 290 SER A C 1
ATOM 2327 O O . SER A 1 290 ? 6.944 11.882 -15.650 1.00 70.25 290 SER A O 1
ATOM 2329 N N . MET A 1 291 ? 4.755 11.782 -16.092 1.00 64.88 291 MET A N 1
ATOM 2330 C CA . MET A 1 291 ? 4.916 11.304 -17.480 1.00 64.88 291 MET A CA 1
ATOM 2331 C C . MET A 1 291 ? 5.666 12.301 -18.386 1.00 64.88 291 MET A C 1
ATOM 2333 O O . MET A 1 291 ? 6.129 11.933 -19.467 1.00 64.88 291 MET A O 1
ATOM 2337 N N . TRP A 1 292 ? 5.770 13.556 -17.939 1.00 66.94 292 TRP A N 1
ATOM 2338 C CA . TRP A 1 292 ? 6.496 14.622 -18.612 1.00 66.94 292 TRP A CA 1
ATOM 2339 C C . TRP A 1 292 ? 7.902 14.854 -18.058 1.00 66.94 292 TRP A C 1
ATOM 2341 O O . TRP A 1 292 ? 8.539 15.755 -18.564 1.00 66.94 292 TRP A O 1
ATOM 2351 N N . ASP A 1 293 ? 8.386 14.049 -17.106 1.00 72.56 293 ASP A N 1
ATOM 2352 C CA . ASP A 1 293 ? 9.786 14.030 -16.643 1.00 72.56 293 ASP A CA 1
ATOM 2353 C C . ASP A 1 293 ? 10.365 12.620 -16.862 1.00 72.56 293 ASP A C 1
ATOM 2355 O O . ASP A 1 293 ? 10.777 11.913 -15.939 1.00 72.56 293 ASP A O 1
ATOM 2359 N N . ASN A 1 294 ? 10.305 12.156 -18.111 1.00 83.19 294 ASN A N 1
ATOM 2360 C CA . ASN A 1 294 ? 10.555 10.762 -18.469 1.00 83.19 294 ASN A CA 1
ATOM 2361 C C . ASN A 1 294 ? 11.679 10.629 -19.496 1.00 83.19 294 ASN A C 1
ATOM 2363 O O . ASN A 1 294 ? 11.889 11.517 -20.327 1.00 83.19 294 ASN A O 1
ATOM 2367 N N . ILE A 1 295 ? 12.366 9.491 -19.454 1.00 87.12 295 ILE A N 1
ATOM 2368 C CA . ILE A 1 295 ? 13.407 9.119 -20.408 1.00 87.12 295 ILE A CA 1
ATOM 2369 C C . ILE A 1 295 ? 12.999 7.814 -21.085 1.00 87.12 295 ILE A C 1
ATOM 2371 O O . ILE A 1 295 ? 12.511 6.882 -20.444 1.00 87.12 295 ILE A O 1
ATOM 2375 N N . GLY A 1 296 ? 13.192 7.761 -22.396 1.00 90.75 296 GLY A N 1
ATOM 2376 C CA . GLY A 1 296 ? 12.993 6.575 -23.204 1.00 90.75 296 GLY A CA 1
ATOM 2377 C C . GLY A 1 296 ? 14.120 6.370 -24.207 1.00 90.75 296 GLY A C 1
ATOM 2378 O O . GLY A 1 296 ? 14.879 7.287 -24.520 1.00 90.75 296 GLY A O 1
ATOM 2379 N N . PHE A 1 297 ? 14.223 5.150 -24.717 1.00 92.88 297 PHE A N 1
ATOM 2380 C CA . PHE A 1 297 ? 15.277 4.726 -25.632 1.00 92.88 297 PHE A CA 1
ATOM 2381 C C . PHE A 1 297 ? 14.668 4.111 -26.887 1.00 92.88 297 PHE A C 1
ATOM 2383 O O . PHE A 1 297 ? 13.768 3.277 -26.793 1.00 92.88 297 PHE A O 1
ATOM 2390 N N . LYS A 1 298 ? 15.176 4.488 -28.062 1.00 93.00 298 LYS A N 1
ATOM 2391 C CA . LYS A 1 298 ? 14.850 3.820 -29.328 1.00 93.00 298 LYS A CA 1
ATOM 2392 C C . LYS A 1 298 ? 15.991 2.908 -29.743 1.00 93.00 298 LYS A C 1
ATOM 2394 O O . LYS A 1 298 ? 17.165 3.264 -29.616 1.00 93.00 298 LYS A O 1
ATOM 2399 N N . LEU A 1 299 ? 15.637 1.718 -30.219 1.00 92.56 299 LEU A N 1
ATOM 2400 C CA . LEU A 1 299 ? 16.584 0.725 -30.711 1.00 92.56 299 LEU A CA 1
ATOM 2401 C C . LEU A 1 299 ? 16.586 0.718 -32.245 1.00 92.56 299 LEU A C 1
ATOM 2403 O O . LEU A 1 299 ? 15.568 0.941 -32.894 1.00 92.56 299 LEU A O 1
ATOM 2407 N N . LYS A 1 300 ? 17.739 0.418 -32.846 1.00 89.19 300 LYS A N 1
ATOM 2408 C CA . LYS A 1 300 ? 17.886 0.241 -34.294 1.00 89.19 300 LYS A CA 1
ATOM 2409 C C . LYS A 1 300 ? 16.928 -0.842 -34.786 1.00 89.19 300 LYS A C 1
ATOM 2411 O O . LYS A 1 300 ? 17.004 -1.981 -34.332 1.00 89.19 300 LYS A O 1
ATOM 2416 N N . GLY A 1 301 ? 16.091 -0.480 -35.755 1.00 83.00 301 GLY A N 1
ATOM 2417 C CA . GLY A 1 301 ? 15.106 -1.382 -36.351 1.00 83.00 301 GLY A CA 1
ATOM 2418 C C . GLY A 1 301 ? 13.802 -1.515 -35.560 1.00 83.00 301 GLY A C 1
ATOM 2419 O O . GLY A 1 301 ? 12.934 -2.259 -36.002 1.00 83.00 301 GLY A O 1
ATOM 2420 N N . ASP A 1 302 ? 13.644 -0.800 -34.441 1.00 82.94 302 ASP A N 1
ATOM 2421 C CA . ASP A 1 302 ? 12.383 -0.702 -33.701 1.00 82.94 302 ASP A CA 1
ATOM 2422 C C . ASP A 1 302 ? 11.795 0.709 -33.861 1.00 82.94 302 ASP A C 1
ATOM 2424 O O . ASP A 1 302 ? 12.509 1.711 -33.770 1.00 82.94 302 ASP A O 1
ATOM 2428 N N . SER A 1 303 ? 10.493 0.794 -34.129 1.00 79.12 303 SER A N 1
ATOM 2429 C CA . SER A 1 303 ? 9.770 2.067 -34.209 1.00 79.12 303 SER A CA 1
ATOM 2430 C C . SER A 1 303 ? 9.338 2.582 -32.836 1.00 79.12 303 SER A C 1
ATOM 2432 O O . SER A 1 303 ? 9.042 3.770 -32.696 1.00 79.12 303 SER A O 1
ATOM 2434 N N . ASN A 1 304 ? 9.278 1.704 -31.833 1.00 88.88 304 ASN A N 1
ATOM 2435 C CA . ASN A 1 304 ? 8.748 2.026 -30.517 1.00 88.88 304 ASN A CA 1
ATOM 2436 C C . ASN A 1 304 ? 9.834 2.567 -29.583 1.00 88.88 304 ASN A C 1
ATOM 2438 O O . ASN A 1 304 ? 10.980 2.115 -29.577 1.00 88.88 304 ASN A O 1
ATOM 2442 N N . THR A 1 305 ? 9.446 3.534 -28.753 1.00 89.50 305 THR A N 1
ATOM 2443 C CA . THR A 1 305 ? 10.283 4.030 -27.657 1.00 89.50 305 THR A CA 1
ATOM 2444 C C . THR A 1 305 ? 10.078 3.144 -26.434 1.00 89.50 305 THR A C 1
ATOM 2446 O O . THR A 1 305 ? 8.950 2.968 -25.981 1.00 89.50 305 THR A O 1
ATOM 2449 N N . ILE A 1 306 ? 11.166 2.627 -25.869 1.00 90.75 306 ILE A N 1
ATOM 2450 C CA . ILE A 1 306 ? 11.158 1.934 -24.579 1.00 90.75 306 ILE A CA 1
ATOM 2451 C C . ILE A 1 306 ? 11.240 2.993 -23.483 1.00 90.75 306 ILE A C 1
ATOM 2453 O O . ILE A 1 306 ? 12.301 3.584 -23.286 1.00 90.75 306 ILE A O 1
ATOM 2457 N N . TRP A 1 307 ? 10.136 3.254 -22.787 1.00 90.44 307 TRP A N 1
ATOM 2458 C CA . TRP A 1 307 ? 10.084 4.243 -21.711 1.00 90.44 307 TRP A CA 1
ATOM 2459 C C . TRP A 1 307 ? 10.456 3.646 -20.357 1.00 90.44 307 TRP A C 1
ATOM 2461 O O . TRP A 1 307 ? 9.891 2.636 -19.941 1.00 90.44 307 TRP A O 1
ATOM 2471 N N . LEU A 1 308 ? 11.339 4.315 -19.611 1.00 86.62 308 LEU A N 1
ATOM 2472 C CA . LEU A 1 308 ? 11.748 3.841 -18.285 1.00 86.62 308 LEU A CA 1
ATOM 2473 C C . LEU A 1 308 ? 10.575 3.787 -17.295 1.00 86.62 308 LEU A C 1
ATOM 2475 O O . LEU A 1 308 ? 10.487 2.868 -16.481 1.00 86.62 308 LEU A O 1
ATOM 2479 N N . ASN A 1 309 ? 9.617 4.718 -17.386 1.00 82.50 309 ASN A N 1
ATOM 2480 C CA . ASN A 1 309 ? 8.431 4.695 -16.526 1.00 82.50 309 ASN A CA 1
ATOM 2481 C C . ASN A 1 309 ? 7.457 3.527 -16.799 1.00 82.50 309 ASN A C 1
ATOM 2483 O O . ASN A 1 309 ? 6.585 3.265 -15.963 1.00 82.50 309 ASN A O 1
ATOM 2487 N N . GLU A 1 310 ? 7.601 2.830 -17.926 1.00 85.12 310 GLU A N 1
ATOM 2488 C CA . GLU A 1 310 ? 6.790 1.671 -18.309 1.00 85.12 310 GLU A CA 1
ATOM 2489 C C . GLU A 1 310 ? 7.438 0.341 -17.903 1.00 85.12 310 GLU A C 1
ATOM 2491 O O . GLU A 1 310 ? 6.742 -0.674 -17.818 1.00 85.12 310 GLU A O 1
ATOM 2496 N N . MET A 1 311 ? 8.734 0.349 -17.565 1.00 85.94 311 MET A N 1
ATOM 2497 C CA . MET A 1 311 ? 9.519 -0.825 -17.161 1.00 85.94 311 MET A CA 1
ATOM 2498 C C . MET A 1 311 ? 9.215 -1.241 -15.719 1.00 85.94 311 MET A C 1
ATOM 2500 O O . MET A 1 311 ? 10.079 -1.281 -14.850 1.00 85.94 311 MET A O 1
ATOM 2504 N N . ASN A 1 312 ? 7.949 -1.526 -15.449 1.00 86.62 312 ASN A N 1
ATOM 2505 C CA . ASN A 1 312 ? 7.434 -1.864 -14.130 1.00 86.62 312 ASN A CA 1
ATOM 2506 C C . ASN A 1 312 ? 7.578 -3.360 -13.848 1.00 86.62 312 ASN A C 1
ATOM 2508 O O . ASN A 1 312 ? 7.374 -4.183 -14.743 1.00 86.62 312 ASN A O 1
ATOM 2512 N N . ALA A 1 313 ? 7.851 -3.714 -12.593 1.00 89.19 313 ALA A N 1
ATOM 2513 C CA . ALA A 1 313 ? 7.775 -5.075 -12.074 1.00 89.19 313 ALA A CA 1
ATOM 2514 C C . ALA A 1 313 ? 6.304 -5.517 -12.028 1.00 89.19 313 ALA A C 1
ATOM 2516 O O . ALA A 1 313 ? 5.618 -5.453 -11.005 1.00 89.19 313 ALA A O 1
ATOM 2517 N N . ARG A 1 314 ? 5.795 -5.894 -13.201 1.00 90.81 314 ARG A N 1
ATOM 2518 C CA . ARG A 1 314 ? 4.415 -6.298 -13.443 1.00 90.81 314 ARG A CA 1
ATOM 2519 C C . ARG A 1 314 ? 4.387 -7.548 -14.303 1.00 90.81 314 ARG A C 1
ATOM 2521 O O . ARG A 1 314 ? 5.036 -7.592 -15.344 1.00 90.81 314 ARG A O 1
ATOM 2528 N N . ASN A 1 315 ? 3.576 -8.527 -13.917 1.00 91.38 315 ASN A N 1
ATOM 2529 C CA . ASN A 1 315 ? 3.331 -9.714 -14.732 1.00 91.38 315 ASN A CA 1
ATOM 2530 C C . ASN A 1 315 ? 1.892 -10.223 -14.563 1.00 91.38 315 ASN A C 1
ATOM 2532 O O . ASN A 1 315 ? 1.158 -9.775 -13.679 1.00 91.38 315 ASN A O 1
ATOM 2536 N N . LYS A 1 316 ? 1.474 -11.129 -15.447 1.00 93.06 316 LYS A N 1
ATOM 2537 C CA . LYS A 1 316 ? 0.214 -11.860 -15.338 1.00 93.06 316 LYS A CA 1
ATOM 2538 C C . LYS A 1 316 ? 0.476 -13.231 -14.728 1.00 93.06 316 LYS A C 1
ATOM 2540 O O . LYS A 1 316 ? 1.379 -13.934 -15.169 1.00 93.06 316 LYS A O 1
ATOM 2545 N N . PHE A 1 317 ? -0.335 -13.599 -13.747 1.00 93.69 317 PHE A N 1
ATOM 2546 C CA . PHE A 1 317 ? -0.288 -14.896 -13.088 1.00 93.69 317 PHE A CA 1
ATOM 2547 C C . PHE A 1 317 ? -1.620 -15.604 -13.251 1.00 93.69 317 PHE A C 1
ATOM 2549 O O . PHE A 1 317 ? -2.684 -14.989 -13.164 1.00 93.69 317 PHE A O 1
ATOM 2556 N N . ASP A 1 318 ? -1.531 -16.908 -13.467 1.00 93.06 318 ASP A N 1
ATOM 2557 C CA . ASP A 1 318 ? -2.675 -17.798 -13.463 1.00 93.06 318 ASP A CA 1
ATOM 2558 C C . ASP A 1 318 ? -2.967 -18.217 -12.020 1.00 93.06 318 ASP A C 1
ATOM 2560 O O . ASP A 1 318 ? -2.145 -18.885 -11.387 1.00 93.06 318 ASP A O 1
ATOM 2564 N N . LEU A 1 319 ? -4.123 -17.806 -11.506 1.00 92.62 319 LEU A N 1
ATOM 2565 C CA . LEU A 1 319 ? -4.610 -18.147 -10.173 1.00 92.62 319 LEU A CA 1
ATOM 2566 C C . LEU A 1 319 ? -5.796 -19.102 -10.296 1.00 92.62 319 LEU A C 1
ATOM 2568 O O . LEU A 1 319 ? -6.675 -18.904 -11.135 1.00 92.62 319 LEU A O 1
ATOM 2572 N N . TYR A 1 320 ? -5.836 -20.132 -9.457 1.00 89.12 320 TYR A N 1
ATOM 2573 C CA . TYR A 1 320 ? -6.931 -21.102 -9.454 1.00 89.12 320 TYR A CA 1
ATOM 2574 C C . TYR A 1 320 ? -7.975 -20.690 -8.420 1.00 89.12 320 TYR A C 1
ATOM 2576 O O . TYR A 1 320 ? -7.905 -21.087 -7.259 1.00 89.12 320 TYR A O 1
ATOM 2584 N N . LEU A 1 321 ? -8.929 -19.863 -8.846 1.00 87.69 321 LEU A N 1
ATOM 2585 C CA . LEU A 1 321 ? -9.904 -19.210 -7.978 1.00 87.69 321 LEU A CA 1
ATOM 2586 C C . LEU A 1 321 ? -11.323 -19.522 -8.445 1.00 87.69 321 LEU A C 1
ATOM 2588 O O . LEU A 1 321 ? -11.639 -19.451 -9.632 1.00 87.69 321 LEU A O 1
ATOM 2592 N N . ASP A 1 322 ? -12.202 -19.808 -7.492 1.00 75.62 322 ASP A N 1
ATOM 2593 C CA . ASP A 1 322 ? -13.633 -19.832 -7.757 1.00 75.62 322 ASP A CA 1
ATOM 2594 C C . ASP A 1 322 ? -14.195 -18.422 -7.596 1.00 75.62 322 ASP A C 1
ATOM 2596 O O . ASP A 1 322 ? -14.039 -17.781 -6.554 1.00 75.62 322 ASP A O 1
ATOM 2600 N N . ARG A 1 323 ? -14.867 -17.934 -8.641 1.00 70.88 323 ARG A N 1
ATOM 2601 C CA . ARG A 1 323 ? -15.743 -16.776 -8.498 1.00 70.88 323 ARG A CA 1
ATOM 2602 C C . ARG A 1 323 ? -17.051 -17.234 -7.882 1.00 70.88 323 ARG A C 1
ATOM 2604 O O . ARG A 1 323 ? -17.626 -18.238 -8.307 1.00 70.88 323 ARG A O 1
ATOM 2611 N N . ASP A 1 324 ? -17.548 -16.483 -6.911 1.00 65.06 324 ASP A N 1
ATOM 2612 C CA . ASP A 1 324 ? -18.891 -16.732 -6.409 1.00 65.06 324 ASP A CA 1
ATOM 2613 C C . ASP A 1 324 ? -19.955 -16.431 -7.490 1.00 65.06 324 ASP A C 1
ATOM 2615 O O . ASP A 1 324 ? -19.673 -15.921 -8.581 1.00 65.06 324 ASP A O 1
ATOM 2619 N N . LYS A 1 325 ? -21.227 -16.720 -7.186 1.00 52.75 325 LYS A N 1
ATOM 2620 C CA . LYS A 1 325 ? -22.362 -16.474 -8.101 1.00 52.75 325 LYS A CA 1
ATOM 2621 C C . LYS A 1 325 ? -22.511 -15.001 -8.523 1.00 52.75 325 LYS A C 1
ATOM 2623 O O . LYS A 1 325 ? -23.278 -14.708 -9.438 1.00 52.75 325 LYS A O 1
ATOM 2628 N N . GLN A 1 326 ? -21.830 -14.080 -7.845 1.00 56.75 326 GLN A N 1
ATOM 2629 C CA . GLN A 1 326 ? -21.852 -12.637 -8.073 1.00 56.75 326 GLN A CA 1
ATOM 2630 C C . GLN A 1 326 ? -20.581 -12.147 -8.789 1.00 56.75 326 GLN A C 1
ATOM 2632 O O . GLN A 1 326 ? -20.424 -10.945 -9.001 1.00 56.75 326 GLN A O 1
ATOM 2637 N N . ASN A 1 327 ? -19.742 -13.077 -9.265 1.00 63.75 327 ASN A N 1
ATOM 2638 C CA . ASN A 1 327 ? -18.492 -12.831 -9.980 1.00 63.75 327 ASN A CA 1
ATOM 2639 C C . ASN A 1 327 ? -17.378 -12.233 -9.098 1.00 63.75 327 ASN A C 1
ATOM 2641 O O . ASN A 1 327 ? -16.455 -11.594 -9.613 1.00 63.75 327 ASN A O 1
ATOM 2645 N N . VAL A 1 328 ? -17.466 -12.440 -7.784 1.00 68.75 328 VAL A N 1
ATOM 2646 C CA . VAL A 1 328 ? -16.543 -11.931 -6.766 1.00 68.75 328 VAL A CA 1
ATOM 2647 C C . VAL A 1 328 ? -15.479 -12.964 -6.463 1.00 68.75 328 VAL A C 1
ATOM 2649 O O . VAL A 1 328 ? -15.750 -14.162 -6.442 1.00 68.75 328 VAL A O 1
ATOM 2652 N N . ILE A 1 329 ? -14.275 -12.484 -6.181 1.00 83.62 329 ILE A N 1
ATOM 2653 C CA . ILE A 1 329 ? -13.173 -13.319 -5.722 1.00 83.62 329 ILE A CA 1
ATOM 2654 C C . ILE A 1 329 ? -13.192 -13.372 -4.199 1.00 83.62 329 ILE A C 1
ATOM 2656 O O . ILE A 1 329 ? -13.142 -12.326 -3.548 1.00 83.62 329 ILE A O 1
ATOM 2660 N N . ASP A 1 330 ? -13.240 -14.586 -3.655 1.00 87.81 330 ASP A N 1
ATOM 2661 C CA . ASP A 1 330 ? -13.102 -14.836 -2.223 1.00 87.81 330 ASP A CA 1
ATOM 2662 C C . ASP A 1 330 ? -11.704 -14.402 -1.729 1.00 87.81 330 ASP A C 1
ATOM 2664 O O . ASP A 1 330 ? -10.698 -14.936 -2.212 1.00 87.81 330 ASP A O 1
ATOM 2668 N N . PRO A 1 331 ? -11.606 -13.453 -0.775 1.00 91.38 331 PRO A N 1
ATOM 2669 C CA . PRO A 1 331 ? -10.328 -13.012 -0.225 1.00 91.38 331 PRO A CA 1
ATOM 2670 C C . PRO A 1 331 ? -9.490 -14.143 0.382 1.00 91.38 331 PRO A C 1
ATOM 2672 O O . PRO A 1 331 ? -8.266 -14.110 0.266 1.00 91.38 331 PRO A O 1
ATOM 2675 N N . VAL A 1 332 ? -10.112 -15.158 0.995 1.00 92.31 332 VAL A N 1
ATOM 2676 C CA . VAL A 1 332 ? -9.377 -16.264 1.636 1.00 92.31 332 VAL A CA 1
ATOM 2677 C C . VAL A 1 332 ? -8.728 -17.170 0.587 1.00 92.31 332 VAL A C 1
ATOM 2679 O O . VAL A 1 332 ? -7.528 -17.458 0.673 1.00 92.31 332 VAL A O 1
ATOM 2682 N N . ALA A 1 333 ? -9.489 -17.581 -0.432 1.00 92.50 333 ALA A N 1
ATOM 2683 C CA . ALA A 1 333 ? -8.955 -18.329 -1.567 1.00 92.50 333 ALA A CA 1
ATOM 2684 C C . ALA A 1 333 ? -7.862 -17.544 -2.312 1.00 92.50 333 ALA A C 1
ATOM 2686 O O . ALA A 1 333 ? -6.797 -18.092 -2.602 1.00 92.50 333 ALA A O 1
ATOM 2687 N N . LEU A 1 334 ? -8.083 -16.245 -2.557 1.00 94.69 334 LEU A N 1
ATOM 2688 C CA . LEU A 1 334 ? -7.092 -15.376 -3.195 1.00 94.69 334 LEU A CA 1
ATOM 2689 C C . LEU A 1 334 ? -5.794 -15.312 -2.395 1.00 94.69 334 LEU A C 1
ATOM 2691 O O . LEU A 1 334 ? -4.716 -15.463 -2.965 1.00 94.69 334 LEU A O 1
ATOM 2695 N N . PHE A 1 335 ? -5.886 -15.097 -1.085 1.00 96.25 335 PHE A N 1
ATOM 2696 C CA . PHE A 1 335 ? -4.704 -14.987 -0.241 1.00 96.25 335 PHE A CA 1
ATOM 2697 C C . PHE A 1 335 ? -3.884 -16.278 -0.238 1.00 96.25 335 PHE A C 1
ATOM 2699 O O . PHE A 1 335 ? -2.663 -16.229 -0.350 1.00 96.25 335 PHE A O 1
ATOM 2706 N N . SER A 1 336 ? -4.560 -17.429 -0.207 1.00 95.38 336 SER A N 1
ATOM 2707 C CA . SER A 1 336 ? -3.913 -18.744 -0.264 1.00 95.38 336 SER A CA 1
ATOM 2708 C C . SER A 1 336 ? -3.135 -18.949 -1.570 1.00 95.38 336 SER A C 1
ATOM 2710 O O . SER A 1 336 ? -1.990 -19.400 -1.548 1.00 95.38 336 SER A O 1
ATOM 2712 N N . GLU A 1 337 ? -3.719 -18.567 -2.710 1.00 95.94 337 GLU A N 1
ATOM 2713 C CA . GLU A 1 337 ? -3.028 -18.633 -4.002 1.00 95.94 337 GLU A CA 1
ATOM 2714 C C . GLU A 1 337 ? -1.844 -17.659 -4.078 1.00 95.94 337 GLU A C 1
ATOM 2716 O O . GLU A 1 337 ? -0.792 -18.027 -4.596 1.00 95.94 337 GLU A O 1
ATOM 2721 N N . LEU A 1 338 ? -1.976 -16.445 -3.534 1.00 97.12 338 LEU A N 1
ATOM 2722 C CA . LEU A 1 338 ? -0.894 -15.453 -3.508 1.00 97.12 338 LEU A CA 1
ATOM 2723 C C . LEU A 1 338 ? 0.288 -15.902 -2.644 1.00 97.12 338 LEU A C 1
ATOM 2725 O O . LEU A 1 338 ? 1.430 -15.754 -3.074 1.00 97.12 338 LEU A O 1
ATOM 2729 N N . GLU A 1 339 ? 0.035 -16.507 -1.480 1.00 96.94 339 GLU A N 1
ATOM 2730 C CA . GLU A 1 339 ? 1.086 -17.110 -0.650 1.00 96.94 339 GLU A CA 1
ATOM 2731 C C . GLU 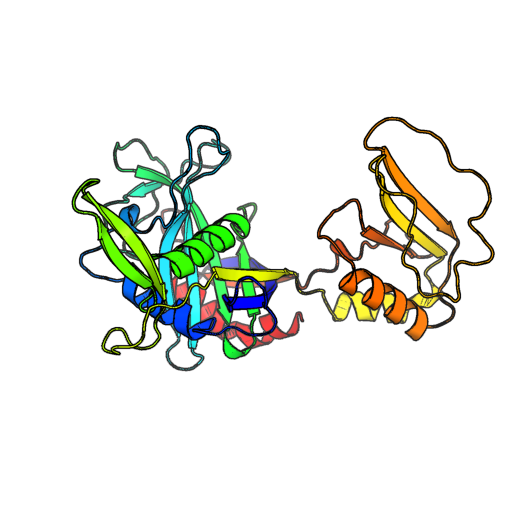A 1 339 ? 1.817 -18.221 -1.419 1.00 96.94 339 GLU A C 1
ATOM 2733 O O . GLU A 1 339 ? 3.052 -18.254 -1.436 1.00 96.94 339 GLU A O 1
ATOM 2738 N N . ARG A 1 340 ? 1.074 -19.079 -2.138 1.00 96.19 340 ARG A N 1
ATOM 2739 C CA . ARG A 1 340 ? 1.636 -20.171 -2.953 1.00 96.19 340 ARG A CA 1
ATOM 2740 C C . ARG A 1 340 ? 2.588 -19.665 -4.038 1.00 96.19 340 ARG A C 1
ATOM 2742 O O . ARG A 1 340 ? 3.584 -20.325 -4.328 1.00 96.19 340 ARG A O 1
ATOM 2749 N N . ILE A 1 341 ? 2.290 -18.517 -4.651 1.00 96.00 341 ILE A N 1
ATOM 2750 C CA . ILE A 1 341 ? 3.116 -17.920 -5.714 1.00 96.00 341 ILE A CA 1
ATOM 2751 C C . ILE A 1 341 ? 4.003 -16.764 -5.229 1.00 96.00 341 ILE A C 1
ATOM 2753 O O . ILE A 1 341 ? 4.609 -16.085 -6.056 1.00 96.00 341 ILE A O 1
ATOM 2757 N N . SER A 1 342 ? 4.107 -16.538 -3.919 1.00 95.69 342 SER A N 1
ATOM 2758 C CA . SER A 1 342 ? 4.802 -15.383 -3.328 1.00 95.69 342 SER A CA 1
ATOM 2759 C C . SER A 1 342 ? 6.244 -15.225 -3.817 1.00 95.69 342 SER A C 1
ATOM 2761 O O . SER A 1 342 ? 6.644 -14.131 -4.206 1.00 95.69 342 SER A O 1
ATOM 2763 N N . GLN A 1 343 ? 7.004 -16.320 -3.906 1.00 94.94 343 GLN A N 1
ATOM 2764 C CA . GLN A 1 343 ? 8.379 -16.301 -4.422 1.00 94.94 343 GLN A CA 1
ATOM 2765 C C . GLN A 1 343 ? 8.451 -15.891 -5.902 1.00 94.94 343 GLN A C 1
ATOM 2767 O O . GLN A 1 343 ? 9.322 -15.116 -6.288 1.00 94.94 343 GLN A O 1
ATOM 2772 N N . ASN A 1 344 ? 7.491 -16.332 -6.721 1.00 94.38 344 ASN A N 1
ATOM 2773 C CA . ASN A 1 344 ? 7.405 -15.943 -8.133 1.00 94.38 344 ASN A CA 1
ATOM 2774 C C . ASN A 1 344 ? 6.962 -14.481 -8.300 1.00 94.38 344 ASN A C 1
ATOM 2776 O O . ASN A 1 344 ? 7.303 -13.828 -9.284 1.00 94.38 344 ASN A O 1
ATOM 2780 N N . ILE A 1 345 ? 6.168 -13.965 -7.358 1.00 94.12 345 ILE A N 1
ATOM 2781 C CA . ILE A 1 345 ? 5.822 -12.544 -7.299 1.00 94.12 345 ILE A CA 1
ATOM 2782 C C . ILE A 1 345 ? 7.081 -11.735 -6.963 1.00 94.12 345 ILE A C 1
ATOM 2784 O O . ILE A 1 345 ? 7.379 -10.768 -7.658 1.00 94.12 345 ILE A O 1
ATOM 2788 N N . LEU A 1 346 ? 7.843 -12.140 -5.943 1.00 93.25 346 LEU A N 1
ATOM 2789 C CA . LEU A 1 346 ? 9.062 -11.447 -5.516 1.00 93.25 346 LEU A CA 1
ATOM 2790 C C . LEU A 1 346 ? 10.166 -11.467 -6.581 1.00 93.25 346 LEU A C 1
ATOM 2792 O O . LEU A 1 346 ? 10.908 -10.494 -6.693 1.00 93.25 346 LEU A O 1
ATOM 2796 N N . SER A 1 347 ? 10.231 -12.504 -7.421 1.00 90.50 347 SER A N 1
ATOM 2797 C CA . SER A 1 347 ? 11.193 -12.575 -8.530 1.00 90.50 347 SER A CA 1
ATOM 2798 C C . SER A 1 347 ? 10.929 -11.576 -9.666 1.00 90.50 347 SER A C 1
ATOM 2800 O O . SER A 1 347 ? 11.656 -11.581 -10.654 1.00 90.50 347 SER A O 1
ATOM 2802 N N . LEU A 1 348 ? 9.873 -10.755 -9.584 1.00 86.62 348 LEU A N 1
ATOM 2803 C CA . LEU A 1 348 ? 9.650 -9.651 -10.526 1.00 86.62 348 LEU A CA 1
ATOM 2804 C C . LEU A 1 348 ? 10.542 -8.432 -10.256 1.00 86.62 348 LEU A C 1
ATOM 2806 O O . LEU A 1 348 ? 10.631 -7.569 -11.137 1.00 86.62 348 LEU A O 1
ATOM 2810 N N . LYS A 1 349 ? 11.111 -8.339 -9.046 1.00 81.31 349 LYS A N 1
ATOM 2811 C CA . LYS A 1 349 ? 11.989 -7.248 -8.614 1.00 81.31 349 LYS A CA 1
ATOM 2812 C C . LYS A 1 349 ? 13.282 -7.212 -9.417 1.00 81.31 349 LYS A C 1
ATOM 2814 O O . LYS A 1 349 ? 13.858 -8.284 -9.702 1.00 81.31 349 LYS A O 1
#

pLDDT: mean 83.5, std 16.68, range [36.94, 98.69]